Protein AF-A0A7S1EWM4-F1 (afdb_monomer_lite)

Foldseek 3Di:
DDDDDDDDDDDDDDDDDDDDDDDDDDDDDDDDDDDDDPPPPPCPVVVVVVVVVVPPPPPDPPPDPPDDDDPPDDDPPDDPPDDPPCPVVVVVVVVVVVVVVVVVVVVVVVVVVVVVVVVVVVVVVVVVVLVVVLVVLVVVLVVLVVVLVVLVVVLVVLVVVLVVLVVVLVVLVVVLVVLVVVLVCCVVPPHDPPVNVVSVVVSVVSVVVNVVSVVVNVVSVVVSVVSVVVSVVSVVVSVVSVVVSVVSVVVVVVVVVD

Structure (mmCIF, N/CA/C/O backbone):
data_AF-A0A7S1EWM4-F1
#
_entry.id   AF-A0A7S1EWM4-F1
#
loop_
_atom_site.group_PDB
_atom_site.id
_atom_site.type_symbol
_atom_site.label_atom_id
_atom_site.label_alt_id
_atom_site.label_comp_id
_atom_site.label_asym_id
_atom_site.label_entity_id
_atom_site.label_seq_id
_atom_site.pdbx_PDB_ins_code
_atom_site.Cartn_x
_atom_site.Cartn_y
_atom_site.Cartn_z
_atom_site.occupancy
_atom_site.B_iso_or_equiv
_atom_site.auth_seq_id
_atom_site.auth_comp_id
_atom_site.auth_asym_id
_atom_site.auth_atom_id
_atom_site.pdbx_PDB_model_num
ATOM 1 N N . SER A 1 1 ? 35.859 46.557 -9.400 1.00 43.22 1 SER A N 1
ATOM 2 C CA . SER A 1 1 ? 35.719 45.824 -8.132 1.00 43.22 1 SER A CA 1
ATOM 3 C C . SER A 1 1 ? 35.545 44.360 -8.442 1.00 43.22 1 SER A C 1
ATOM 5 O O . SER A 1 1 ? 34.494 43.969 -8.928 1.00 43.22 1 SER A O 1
ATOM 7 N N . SER A 1 2 ? 36.612 43.596 -8.246 1.00 37.94 2 SER A N 1
ATOM 8 C CA . SER A 1 2 ? 36.701 42.177 -8.575 1.00 37.94 2 SER A CA 1
ATOM 9 C C . SER A 1 2 ? 37.079 41.459 -7.288 1.00 37.94 2 SER A C 1
ATOM 11 O O . SER A 1 2 ? 38.157 41.714 -6.757 1.00 37.94 2 SER A O 1
ATOM 13 N N . CYS A 1 3 ? 36.201 40.602 -6.774 1.00 32.25 3 CYS A N 1
ATOM 14 C CA . CYS A 1 3 ? 36.511 39.729 -5.647 1.00 32.25 3 CYS A CA 1
ATOM 15 C C . CYS A 1 3 ? 36.393 38.278 -6.108 1.00 32.25 3 CYS A C 1
ATOM 17 O O . CYS A 1 3 ? 35.304 37.748 -6.299 1.00 32.25 3 CYS A O 1
ATOM 19 N N . LEU A 1 4 ? 37.569 37.690 -6.319 1.00 37.66 4 LEU A N 1
ATOM 20 C CA . LEU A 1 4 ? 37.842 36.263 -6.402 1.00 37.66 4 LEU A CA 1
ATOM 21 C C . LEU A 1 4 ? 37.663 35.636 -5.014 1.00 37.66 4 LEU A C 1
ATOM 23 O O . LEU A 1 4 ? 38.237 36.149 -4.055 1.00 37.66 4 LEU A O 1
ATOM 27 N N . VAL A 1 5 ? 36.974 34.497 -4.921 1.00 39.00 5 VAL A N 1
ATOM 28 C CA . VAL A 1 5 ? 37.220 33.498 -3.869 1.00 39.00 5 VAL A CA 1
ATOM 29 C C . VAL A 1 5 ? 37.195 32.111 -4.512 1.00 39.00 5 VAL A C 1
ATOM 31 O O . VAL A 1 5 ? 36.259 31.748 -5.219 1.00 39.00 5 VAL A O 1
ATOM 34 N N . ALA A 1 6 ? 38.297 31.397 -4.306 1.00 39.75 6 ALA A N 1
ATOM 35 C CA . ALA A 1 6 ? 38.657 30.099 -4.858 1.00 39.75 6 ALA A CA 1
ATOM 36 C C . ALA A 1 6 ? 38.011 28.919 -4.089 1.00 39.75 6 ALA A C 1
ATOM 38 O O . ALA A 1 6 ? 37.535 29.113 -2.967 1.00 39.75 6 ALA A O 1
ATOM 39 N N . PRO A 1 7 ? 38.021 27.694 -4.658 1.00 42.19 7 PRO A N 1
ATOM 40 C CA . PRO A 1 7 ? 37.472 26.492 -4.038 1.00 42.19 7 PRO A CA 1
ATOM 41 C C . PRO A 1 7 ? 38.466 25.846 -3.060 1.00 42.19 7 PRO A C 1
ATOM 43 O O . PRO A 1 7 ? 39.676 25.839 -3.288 1.00 42.19 7 PRO A O 1
ATOM 46 N N . PHE A 1 8 ? 37.945 25.266 -1.978 1.00 35.88 8 PHE A N 1
ATOM 47 C CA . PHE A 1 8 ? 38.723 24.452 -1.046 1.00 35.88 8 PHE A CA 1
ATOM 48 C C . PHE A 1 8 ? 39.051 23.084 -1.663 1.00 35.88 8 PHE A C 1
ATOM 50 O O . PHE A 1 8 ? 38.165 22.357 -2.104 1.00 35.88 8 PHE A O 1
ATOM 57 N N . PHE A 1 9 ? 40.337 22.742 -1.639 1.00 35.09 9 PHE A N 1
ATOM 58 C CA . PHE A 1 9 ? 40.909 21.433 -1.946 1.00 35.09 9 PHE A CA 1
ATOM 59 C C . PHE A 1 9 ? 41.667 20.914 -0.714 1.00 35.09 9 PHE A C 1
ATOM 61 O O . PHE A 1 9 ? 42.188 21.732 0.047 1.00 35.09 9 PHE A O 1
ATOM 68 N N . LEU A 1 10 ? 41.806 19.576 -0.648 1.00 36.19 10 LEU A N 1
ATOM 69 C CA . LEU A 1 10 ? 42.794 18.719 0.062 1.00 36.19 10 LEU A CA 1
ATOM 70 C C . LEU A 1 10 ? 42.200 17.798 1.157 1.00 36.19 10 LEU A C 1
ATOM 72 O O . LEU A 1 10 ? 41.284 18.219 1.858 1.00 36.19 10 LEU A O 1
ATOM 76 N N . PRO A 1 11 ? 42.815 16.624 1.453 1.00 45.84 11 PRO A N 1
ATOM 77 C CA . PRO A 1 11 ? 43.584 15.714 0.587 1.00 45.84 11 PRO A CA 1
ATOM 78 C C . PRO A 1 11 ? 43.282 14.204 0.804 1.00 45.84 11 PRO A C 1
ATOM 80 O O . PRO A 1 11 ? 42.549 13.792 1.697 1.00 45.84 11 PRO A O 1
ATOM 83 N N . HIS A 1 12 ? 43.924 13.390 -0.042 1.00 31.03 12 HIS A N 1
ATOM 84 C CA . HIS A 1 12 ? 44.079 11.931 -0.018 1.00 31.03 12 HIS A CA 1
ATOM 85 C C . HIS A 1 12 ? 44.188 11.242 1.356 1.00 31.03 12 HIS A C 1
ATOM 87 O O . HIS A 1 12 ? 44.994 11.630 2.198 1.00 31.03 12 HIS A O 1
ATOM 93 N N . ALA A 1 13 ? 43.574 10.057 1.443 1.00 31.41 13 ALA A N 1
ATOM 94 C CA . ALA A 1 13 ? 44.164 8.903 2.114 1.00 31.41 13 ALA A CA 1
ATOM 95 C C . ALA A 1 13 ? 44.011 7.666 1.214 1.00 31.41 13 ALA A C 1
ATOM 97 O O . ALA A 1 13 ? 42.913 7.174 0.968 1.00 31.41 13 ALA A O 1
ATOM 98 N N . VAL A 1 14 ? 45.143 7.203 0.689 1.00 38.47 14 VAL A N 1
ATOM 99 C CA . VAL A 1 14 ? 45.306 5.905 0.033 1.00 38.47 14 VAL A CA 1
ATOM 100 C C . VAL A 1 14 ? 45.661 4.907 1.132 1.00 38.47 14 VAL A C 1
ATOM 102 O O . VAL A 1 14 ? 46.532 5.176 1.957 1.00 38.47 14 VAL A O 1
ATOM 105 N N . SER A 1 15 ? 45.025 3.743 1.147 1.00 30.56 15 SER A N 1
ATOM 106 C CA . SER A 1 15 ? 45.550 2.568 1.844 1.00 30.56 15 SER A CA 1
ATOM 107 C C . SER A 1 15 ? 45.359 1.359 0.943 1.00 30.56 15 SER A C 1
ATOM 109 O O . SER A 1 15 ? 44.250 0.894 0.699 1.00 30.56 15 SER A O 1
ATOM 111 N N . SER A 1 16 ? 46.491 0.937 0.389 1.00 35.53 16 SER A N 1
ATOM 112 C CA . SER A 1 16 ? 46.718 -0.305 -0.337 1.00 35.53 16 SER A CA 1
ATOM 113 C C . SER A 1 16 ? 47.282 -1.351 0.633 1.00 35.53 16 SER A C 1
ATOM 115 O O . SER A 1 16 ? 47.911 -0.980 1.623 1.00 35.53 16 SER A O 1
ATOM 117 N N . LEU A 1 17 ? 47.119 -2.622 0.247 1.00 36.78 17 LEU A N 1
ATOM 118 C CA . LEU A 1 17 ? 47.687 -3.878 0.764 1.00 36.78 17 LEU A CA 1
ATOM 119 C C . LEU A 1 17 ? 46.828 -4.691 1.737 1.00 36.78 17 LEU A C 1
ATOM 121 O O . LEU A 1 17 ? 46.645 -4.350 2.899 1.00 36.78 17 LEU A O 1
ATOM 125 N N . GLY A 1 18 ? 46.426 -5.869 1.252 1.00 28.23 18 GLY A N 1
ATOM 126 C CA . GLY A 1 18 ? 45.960 -6.964 2.094 1.00 28.23 18 GLY A CA 1
ATOM 127 C C . GLY A 1 18 ? 45.210 -8.044 1.330 1.00 28.23 18 GLY A C 1
ATOM 128 O O . GLY A 1 18 ? 44.020 -8.234 1.546 1.00 28.23 18 GLY A O 1
ATOM 129 N N . SER A 1 19 ? 45.896 -8.748 0.430 1.00 37.72 19 SER A N 1
ATOM 130 C CA . SER A 1 19 ? 45.415 -9.977 -0.198 1.00 37.72 19 SER A CA 1
ATOM 131 C C . SER A 1 19 ? 44.853 -10.951 0.843 1.00 37.72 19 SER A C 1
ATOM 133 O O . SER A 1 19 ? 45.562 -11.367 1.758 1.00 37.72 19 SER A O 1
ATOM 135 N N . SER A 1 20 ? 43.606 -11.380 0.674 1.00 31.59 20 SER A N 1
ATOM 136 C CA . SER A 1 20 ? 43.127 -12.657 1.204 1.00 31.59 20 SER A CA 1
ATOM 137 C C . SER A 1 20 ? 42.047 -13.203 0.285 1.00 31.59 20 SER A C 1
ATOM 139 O O . SER A 1 20 ? 40.890 -12.798 0.293 1.00 31.59 20 SER A O 1
ATOM 141 N N . GLN A 1 21 ? 42.503 -14.128 -0.549 1.00 36.53 21 GLN A N 1
ATOM 142 C CA . GLN A 1 21 ? 41.714 -15.103 -1.274 1.00 36.53 21 GLN A CA 1
ATOM 143 C C . GLN A 1 21 ? 40.825 -15.851 -0.267 1.00 36.53 21 GLN A C 1
ATOM 145 O O . GLN A 1 21 ? 41.326 -16.645 0.527 1.00 36.53 21 GLN A O 1
ATOM 150 N N . VAL A 1 22 ? 39.514 -15.602 -0.286 1.00 30.77 22 VAL A N 1
ATOM 151 C CA . VAL A 1 22 ? 38.541 -16.429 0.437 1.00 30.77 22 VAL A CA 1
ATOM 152 C C . VAL A 1 22 ? 37.677 -17.136 -0.591 1.00 30.77 22 VAL A C 1
ATOM 154 O O . VAL A 1 22 ? 37.041 -16.526 -1.447 1.00 30.77 22 VAL A O 1
ATOM 157 N N . ARG A 1 23 ? 37.762 -18.462 -0.522 1.00 30.80 23 ARG A N 1
ATOM 158 C CA . ARG A 1 23 ? 37.043 -19.432 -1.336 1.00 30.80 23 ARG A CA 1
ATOM 159 C C . ARG A 1 23 ? 35.538 -19.196 -1.256 1.00 30.80 23 ARG A C 1
ATOM 161 O O . ARG A 1 23 ? 34.997 -18.956 -0.181 1.00 30.80 23 ARG A O 1
ATOM 168 N N . VAL A 1 24 ? 34.891 -19.350 -2.405 1.00 42.12 24 VAL A N 1
ATOM 169 C CA . VAL A 1 24 ? 33.453 -19.573 -2.524 1.00 42.12 24 VAL A CA 1
ATOM 170 C C . VAL A 1 24 ? 33.113 -20.844 -1.745 1.00 42.12 24 VAL A C 1
ATOM 172 O O . VAL A 1 24 ? 33.592 -21.924 -2.088 1.00 42.12 24 VAL A O 1
ATOM 175 N N . SER A 1 25 ? 32.312 -20.689 -0.697 1.00 33.47 25 SER A N 1
ATOM 176 C CA . SER A 1 25 ? 31.572 -21.773 -0.062 1.00 33.47 25 SER A CA 1
ATOM 177 C C . SER A 1 25 ? 30.159 -21.270 0.185 1.00 33.47 25 SER A C 1
ATOM 179 O O . SER A 1 25 ? 29.962 -20.289 0.904 1.00 33.47 25 SER A O 1
ATOM 181 N N . ASP A 1 26 ? 29.198 -21.946 -0.436 1.00 45.12 26 ASP A N 1
ATOM 182 C CA . ASP A 1 26 ? 27.770 -21.792 -0.195 1.00 45.12 26 ASP A CA 1
ATOM 183 C C . ASP A 1 26 ? 27.466 -21.879 1.305 1.00 45.12 26 ASP A C 1
ATOM 185 O O . ASP A 1 26 ? 27.843 -22.833 1.988 1.00 45.12 26 ASP A O 1
ATOM 189 N N . GLY A 1 27 ? 26.793 -20.859 1.831 1.00 32.56 27 GLY A N 1
ATOM 190 C CA . GLY A 1 27 ? 26.490 -20.766 3.253 1.00 32.56 27 GLY A CA 1
ATOM 191 C C . GLY A 1 27 ? 25.695 -19.513 3.572 1.00 32.56 27 GLY A C 1
ATOM 192 O O . GLY A 1 27 ? 26.246 -18.485 3.954 1.00 32.56 27 GLY A O 1
ATOM 193 N N . VAL A 1 28 ? 24.380 -19.605 3.400 1.00 35.59 28 VAL A N 1
ATOM 194 C CA . VAL A 1 28 ? 23.397 -18.601 3.813 1.00 35.59 28 VAL A CA 1
ATOM 195 C C . VAL A 1 28 ? 23.567 -18.293 5.307 1.00 35.59 28 VAL A C 1
ATOM 197 O O . VAL A 1 28 ? 23.218 -19.105 6.160 1.00 35.59 28 VAL A O 1
ATOM 200 N N . CYS A 1 29 ? 24.056 -17.095 5.628 1.00 27.62 29 CYS A N 1
ATOM 201 C CA . CYS A 1 29 ? 24.037 -16.537 6.979 1.00 27.62 29 CYS A CA 1
ATOM 202 C C . CYS A 1 29 ? 23.055 -15.360 7.026 1.00 27.62 29 CYS A C 1
ATOM 204 O O . CYS A 1 29 ? 23.430 -14.202 6.856 1.00 27.62 29 CYS A O 1
ATOM 206 N N . VAL A 1 30 ? 21.778 -15.666 7.277 1.00 34.28 30 VAL A N 1
ATOM 207 C CA . VAL A 1 30 ? 20.756 -14.672 7.636 1.00 34.28 30 VAL A CA 1
ATOM 208 C C . VAL A 1 30 ? 21.029 -14.216 9.066 1.00 34.28 30 VAL A C 1
ATOM 210 O O . VAL A 1 30 ? 20.705 -14.902 10.037 1.00 34.28 30 VAL A O 1
ATOM 213 N N . ARG A 1 31 ? 21.649 -13.046 9.207 1.00 29.50 31 ARG A N 1
ATOM 214 C CA . ARG A 1 31 ? 21.831 -12.398 10.504 1.00 29.50 31 ARG A CA 1
ATOM 215 C C . ARG A 1 31 ? 20.498 -11.771 10.917 1.00 29.50 31 ARG A C 1
ATOM 217 O O . ARG A 1 31 ? 20.106 -10.728 10.409 1.00 29.50 31 ARG A O 1
ATOM 224 N N . ARG A 1 32 ? 19.789 -12.435 11.835 1.00 38.91 32 ARG A N 1
ATOM 225 C CA . ARG A 1 32 ? 18.656 -11.858 12.570 1.00 38.91 32 ARG A CA 1
ATOM 226 C C . ARG A 1 32 ? 19.151 -10.666 13.388 1.00 38.91 32 ARG A C 1
ATOM 228 O O . ARG A 1 32 ? 19.906 -10.847 14.337 1.00 38.91 32 ARG A O 1
ATOM 235 N N . THR A 1 33 ? 18.686 -9.474 13.045 1.00 36.69 33 THR A N 1
ATOM 236 C CA . THR A 1 33 ? 18.655 -8.319 13.946 1.00 36.69 33 THR A CA 1
ATOM 237 C C . THR A 1 33 ? 17.194 -7.938 14.132 1.00 36.69 33 THR A C 1
ATOM 239 O O . THR A 1 33 ? 16.651 -7.113 13.403 1.00 36.69 33 THR A O 1
ATOM 242 N N . TYR A 1 34 ? 16.548 -8.617 15.072 1.00 40.03 34 TYR A N 1
ATOM 243 C CA . TYR A 1 34 ? 15.307 -8.177 15.695 1.00 40.03 34 TYR A CA 1
ATOM 244 C C . TYR A 1 34 ? 15.582 -8.040 17.190 1.00 40.03 34 TYR A C 1
ATOM 246 O O . TYR A 1 34 ? 16.384 -8.797 17.730 1.00 40.03 34 TYR A O 1
ATOM 254 N N . ASP A 1 35 ? 14.873 -7.089 17.790 1.00 42.31 35 ASP A N 1
ATOM 255 C CA . ASP A 1 35 ? 14.819 -6.740 19.210 1.00 4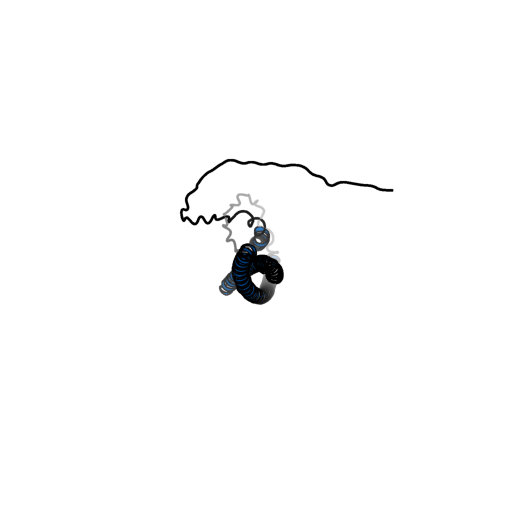2.31 35 ASP A CA 1
ATOM 256 C C . ASP A 1 35 ? 15.891 -5.759 19.693 1.00 42.31 35 ASP A C 1
ATOM 258 O O . ASP A 1 35 ? 16.979 -6.161 20.074 1.00 42.31 35 ASP A O 1
ATOM 262 N N . GLU A 1 36 ? 15.534 -4.462 19.712 1.00 40.75 36 GLU A N 1
ATOM 263 C CA . GLU A 1 36 ? 15.706 -3.630 20.926 1.00 40.75 36 GLU A CA 1
ATOM 264 C C . GLU A 1 36 ? 15.130 -2.197 20.873 1.00 40.75 36 GLU A C 1
ATOM 266 O O . GLU A 1 36 ? 15.278 -1.461 21.843 1.00 40.75 36 GLU A O 1
ATOM 271 N N . GLN A 1 37 ? 14.409 -1.766 19.826 1.00 36.72 37 GLN A N 1
ATOM 272 C CA . GLN A 1 37 ? 13.876 -0.382 19.792 1.00 36.72 37 GLN A CA 1
ATOM 273 C C . GLN A 1 37 ? 12.347 -0.227 19.805 1.00 36.72 37 GLN A C 1
ATOM 275 O O . GLN A 1 37 ? 11.847 0.882 19.977 1.00 36.72 37 GLN A O 1
ATOM 280 N N . THR A 1 38 ? 11.566 -1.308 19.739 1.00 43.00 38 THR A N 1
ATOM 281 C CA . THR A 1 38 ? 10.091 -1.218 19.807 1.00 43.00 38 THR A CA 1
ATOM 282 C C . THR A 1 38 ? 9.507 -1.309 21.221 1.00 43.00 38 THR A C 1
ATOM 284 O O . THR A 1 38 ? 8.302 -1.127 21.393 1.00 43.00 38 THR A O 1
ATOM 287 N N . SER A 1 39 ? 10.329 -1.516 22.255 1.00 38.59 39 SER A N 1
ATOM 288 C CA . SER A 1 39 ? 9.858 -1.645 23.647 1.00 38.59 39 SER A CA 1
ATOM 289 C C . SER A 1 39 ? 9.484 -0.313 24.320 1.00 38.59 39 SER A C 1
ATOM 291 O O . SER A 1 39 ? 8.839 -0.320 25.369 1.00 38.59 39 SER A O 1
ATOM 293 N N . ALA A 1 40 ? 9.832 0.836 23.725 1.00 39.56 40 ALA A N 1
ATOM 294 C CA . ALA A 1 40 ? 9.607 2.146 24.345 1.00 39.56 40 ALA A CA 1
ATOM 295 C C . ALA A 1 40 ? 8.310 2.856 23.905 1.00 39.56 40 ALA A C 1
ATOM 297 O O . ALA A 1 40 ? 7.772 3.649 24.672 1.00 39.56 40 ALA A O 1
ATOM 298 N N . LEU A 1 41 ? 7.761 2.562 22.717 1.00 40.44 41 LEU A N 1
ATOM 299 C CA . LEU A 1 41 ? 6.598 3.297 22.177 1.00 40.44 41 LEU A CA 1
ATOM 300 C C . LEU A 1 41 ? 5.271 2.520 22.232 1.00 40.44 41 LEU A C 1
ATOM 302 O O . LEU A 1 41 ? 4.206 3.124 22.142 1.00 40.44 41 LEU A O 1
ATOM 306 N N . GLY A 1 42 ? 5.306 1.202 22.458 1.00 41.53 42 GLY A N 1
ATOM 307 C CA . GLY A 1 42 ? 4.100 0.376 22.634 1.00 41.53 42 GLY A CA 1
ATOM 308 C C . GLY A 1 42 ? 3.592 0.273 24.079 1.00 41.53 42 GLY A C 1
ATOM 309 O O . GLY A 1 42 ? 2.464 -0.160 24.313 1.00 41.53 42 GLY A O 1
ATOM 310 N N . SER A 1 43 ? 4.405 0.679 25.057 1.00 44.16 43 SER A N 1
ATOM 311 C CA . SER A 1 43 ? 4.151 0.410 26.480 1.00 44.16 43 SER A CA 1
ATOM 312 C C . SER A 1 43 ? 3.225 1.429 27.153 1.00 44.16 43 SER A C 1
ATOM 314 O O . SER A 1 43 ? 2.664 1.131 28.198 1.00 44.16 43 SER A O 1
ATOM 316 N N . SER A 1 44 ? 3.002 2.606 26.562 1.00 47.41 44 SER A N 1
ATOM 317 C CA . SER A 1 44 ? 2.196 3.673 27.185 1.00 47.41 44 SER A CA 1
ATOM 318 C C . SER A 1 44 ? 0.682 3.482 26.982 1.00 47.41 44 SER A C 1
ATOM 320 O O . SER A 1 44 ? -0.091 3.532 27.941 1.00 47.41 44 SER A O 1
ATOM 322 N N . ALA A 1 45 ? 0.239 3.153 25.762 1.00 49.66 45 ALA A N 1
ATOM 323 C CA . ALA A 1 45 ? -1.189 2.991 25.464 1.00 49.66 45 ALA A CA 1
ATOM 324 C C . ALA A 1 45 ? -1.778 1.686 26.042 1.00 49.66 45 ALA A C 1
ATOM 326 O O . ALA A 1 45 ? -2.905 1.674 26.540 1.00 49.66 45 ALA A O 1
ATOM 327 N N . ALA A 1 46 ? -0.999 0.597 26.046 1.00 49.00 46 ALA A N 1
ATOM 328 C CA . ALA A 1 46 ? -1.404 -0.674 26.650 1.00 49.00 46 ALA A CA 1
ATOM 329 C C . ALA A 1 46 ? -1.353 -0.641 28.192 1.00 49.00 46 ALA A C 1
ATOM 331 O O . ALA A 1 46 ? -2.224 -1.226 28.840 1.00 49.00 46 ALA A O 1
ATOM 332 N N . ALA A 1 47 ? -0.401 0.090 28.794 1.00 51.38 47 ALA A N 1
ATOM 333 C CA . ALA A 1 47 ? -0.377 0.298 30.244 1.00 51.38 47 ALA A CA 1
ATOM 334 C C . ALA A 1 47 ? -1.556 1.160 30.719 1.00 51.38 47 ALA A C 1
ATOM 336 O O . ALA A 1 47 ? -2.161 0.829 31.731 1.00 51.38 47 ALA A O 1
ATOM 337 N N . SER A 1 48 ? -1.959 2.187 29.962 1.00 50.12 48 SER A N 1
ATOM 338 C CA . SER A 1 48 ? -3.098 3.051 30.322 1.00 50.12 48 SER A CA 1
ATOM 339 C C . SER A 1 48 ? -4.455 2.318 30.293 1.00 50.12 48 SER A C 1
ATOM 341 O O . SER A 1 48 ? -5.322 2.553 31.143 1.00 50.12 48 SER A O 1
ATOM 343 N N . LEU A 1 49 ? -4.625 1.348 29.384 1.00 48.50 49 LEU A N 1
ATOM 344 C CA . LEU A 1 49 ? -5.801 0.466 29.363 1.00 48.50 49 LEU A CA 1
ATOM 345 C C . LEU A 1 49 ? -5.796 -0.547 30.520 1.00 48.50 49 LEU A C 1
ATOM 347 O O . LEU A 1 49 ? -6.846 -0.805 31.110 1.00 48.50 49 LEU A O 1
ATOM 351 N N . MET A 1 50 ? -4.632 -1.085 30.895 1.00 53.03 50 MET A N 1
ATOM 352 C CA . MET A 1 50 ? -4.512 -2.012 32.028 1.00 53.03 50 MET A CA 1
ATOM 353 C C . MET A 1 50 ? -4.617 -1.305 33.391 1.00 53.03 50 MET A C 1
ATOM 355 O O . MET A 1 50 ? -5.186 -1.878 34.321 1.00 53.03 50 MET A O 1
ATOM 359 N N . ASP A 1 51 ? -4.183 -0.046 33.506 1.00 43.84 51 ASP A N 1
ATOM 360 C CA . ASP A 1 51 ? -4.377 0.773 34.714 1.00 43.84 51 ASP A CA 1
ATOM 361 C C . ASP A 1 51 ? -5.843 1.189 34.906 1.00 43.84 51 ASP A C 1
ATOM 363 O O . ASP A 1 51 ? -6.346 1.224 36.034 1.00 43.84 51 ASP A O 1
ATOM 367 N N . SER A 1 52 ? -6.581 1.387 33.808 1.00 46.19 52 SER A N 1
ATOM 368 C CA . SER A 1 52 ? -8.034 1.622 33.842 1.00 46.19 52 SER A CA 1
ATOM 369 C C . SER A 1 52 ? -8.833 0.376 34.255 1.00 46.19 52 SER A C 1
ATOM 371 O O . SER A 1 52 ? -9.938 0.482 34.789 1.00 46.19 52 SER A O 1
ATOM 373 N N . LEU A 1 53 ? -8.273 -0.824 34.066 1.00 45.56 53 LEU A N 1
ATOM 374 C CA . LEU A 1 53 ? -8.851 -2.072 34.579 1.00 45.56 53 LEU A CA 1
ATOM 375 C C . LEU A 1 53 ? -8.434 -2.365 36.030 1.00 45.56 53 LEU A C 1
ATOM 377 O O . LEU A 1 53 ? -9.161 -3.068 36.736 1.00 45.56 53 LEU A O 1
ATOM 381 N N . ARG A 1 54 ? -7.316 -1.794 36.501 1.00 47.19 54 ARG A N 1
ATOM 382 C CA . ARG A 1 54 ? -6.821 -1.930 37.882 1.00 47.19 54 ARG A CA 1
ATOM 383 C C . ARG A 1 54 ? -7.488 -0.972 38.873 1.00 47.19 54 ARG A C 1
ATOM 385 O O . ARG A 1 54 ? -7.535 -1.265 40.063 1.00 47.19 54 ARG A O 1
ATOM 392 N N . SER A 1 55 ? -8.071 0.121 38.385 1.00 36.31 55 SER A N 1
ATOM 393 C CA . SER A 1 55 ? -8.811 1.119 39.176 1.00 36.31 55 SER A CA 1
ATOM 394 C C . SER A 1 55 ? -10.324 0.850 39.260 1.00 36.31 55 SER A C 1
ATOM 396 O O . SER A 1 55 ? -11.104 1.673 39.742 1.00 36.31 55 SER A O 1
ATOM 398 N N . ARG A 1 56 ? -10.763 -0.351 38.868 1.00 44.12 56 ARG A N 1
ATOM 399 C CA . ARG A 1 56 ? -12.133 -0.820 39.089 1.00 44.12 56 ARG A CA 1
ATOM 400 C C . ARG A 1 56 ? -12.305 -1.166 40.580 1.00 44.12 56 ARG A C 1
ATOM 402 O O . ARG A 1 56 ? -11.592 -2.047 41.062 1.00 44.12 56 ARG A O 1
ATOM 409 N N . PRO A 1 57 ? -13.250 -0.565 41.330 1.00 39.44 57 PRO A N 1
ATOM 410 C CA . PRO A 1 57 ? -13.554 -1.033 42.675 1.00 39.44 57 PRO A CA 1
ATOM 411 C C . PRO A 1 57 ? -14.141 -2.444 42.570 1.00 39.44 57 PRO A C 1
ATOM 413 O O . PRO A 1 57 ? -15.291 -2.648 42.169 1.00 39.44 57 PRO A O 1
ATOM 416 N N . SER A 1 58 ? -13.303 -3.429 42.888 1.00 38.59 58 SER A N 1
ATOM 417 C CA . SER A 1 58 ? -13.681 -4.815 43.130 1.00 38.59 58 SER A CA 1
ATOM 418 C C . SER A 1 58 ? -14.696 -4.844 44.269 1.00 38.59 58 SER A C 1
ATOM 420 O O . SER A 1 58 ? -14.342 -4.876 45.443 1.00 38.59 58 SER A O 1
ATOM 422 N N . SER A 1 59 ? -15.978 -4.833 43.919 1.00 41.38 59 SER A N 1
ATOM 423 C CA . SER A 1 59 ? -17.080 -5.160 44.823 1.00 41.38 59 SER A CA 1
ATOM 424 C C . SER A 1 59 ? -17.253 -6.677 44.855 1.00 41.38 59 SER A C 1
ATOM 426 O O . SER A 1 59 ? -18.263 -7.234 44.437 1.00 41.38 59 SER A O 1
ATOM 428 N N . THR A 1 60 ? -16.225 -7.361 45.347 1.00 42.03 60 THR A N 1
ATOM 429 C CA . THR A 1 60 ? -16.394 -8.682 45.942 1.00 42.03 60 THR A CA 1
ATOM 430 C C . THR A 1 60 ? -17.011 -8.473 47.329 1.00 42.03 60 THR A C 1
ATOM 432 O O . THR A 1 60 ? -16.530 -7.625 48.086 1.00 42.03 60 THR A O 1
ATOM 435 N N . PRO A 1 61 ? -18.080 -9.192 47.716 1.00 40.38 61 PRO A N 1
ATOM 436 C CA . PRO A 1 61 ? -18.489 -9.211 49.108 1.00 40.38 61 PRO A CA 1
ATOM 437 C C . PRO A 1 61 ? -17.418 -9.995 49.870 1.00 40.38 61 PRO A C 1
ATOM 439 O O . PRO A 1 61 ? -17.436 -11.223 49.920 1.00 40.38 61 PRO A O 1
ATOM 442 N N . MET A 1 62 ? -16.441 -9.282 50.428 1.00 34.25 62 MET A N 1
ATOM 443 C CA . MET A 1 62 ? -15.537 -9.825 51.434 1.00 34.25 62 MET A CA 1
ATOM 444 C C . MET A 1 62 ? -16.393 -10.305 52.609 1.00 34.25 62 MET A C 1
ATOM 446 O O . MET A 1 62 ? -16.879 -9.509 53.415 1.00 34.25 62 MET A O 1
ATOM 450 N N . ARG A 1 63 ? -16.585 -11.626 52.700 1.00 46.12 63 ARG A N 1
ATOM 451 C CA . ARG A 1 63 ? -16.888 -12.299 53.963 1.00 46.12 63 ARG A CA 1
ATOM 452 C C . ARG A 1 63 ? -15.785 -11.898 54.941 1.00 46.12 63 ARG A C 1
ATOM 454 O O . ARG A 1 63 ? -14.667 -12.397 54.850 1.00 46.12 63 ARG A O 1
ATOM 461 N N . ARG A 1 64 ? -16.090 -10.971 55.848 1.00 40.34 64 ARG A N 1
ATOM 462 C CA . ARG A 1 64 ? -15.238 -10.688 57.005 1.00 40.34 64 ARG A CA 1
ATOM 463 C C . ARG A 1 64 ? -15.074 -11.984 57.809 1.00 40.34 64 ARG A C 1
ATOM 465 O O . ARG A 1 64 ? -16.090 -12.580 58.169 1.00 40.34 64 ARG A O 1
ATOM 472 N N . PRO A 1 65 ? -13.848 -12.405 58.148 1.00 43.03 65 PRO A N 1
ATOM 473 C CA . PRO A 1 65 ? -13.637 -13.246 59.310 1.00 43.03 65 PRO A CA 1
ATOM 474 C C . PRO A 1 65 ? -13.919 -12.363 60.527 1.00 43.03 65 PRO A C 1
ATOM 476 O O . PRO A 1 65 ? -13.153 -11.456 60.844 1.00 43.03 65 PRO A O 1
ATOM 479 N N . CYS A 1 66 ? -15.064 -12.565 61.169 1.00 35.25 66 CYS A N 1
ATOM 480 C CA . CYS A 1 66 ? -15.326 -11.978 62.473 1.00 35.25 66 CYS A CA 1
ATOM 481 C C . CYS A 1 66 ? -14.447 -12.724 63.484 1.00 35.25 66 CYS A C 1
ATOM 483 O O . CYS A 1 66 ? -14.777 -13.836 63.889 1.00 35.25 66 CYS A O 1
ATOM 485 N N . THR A 1 67 ? -13.307 -12.151 63.859 1.00 42.88 67 THR A N 1
ATOM 486 C CA . THR A 1 67 ? -12.595 -12.558 65.071 1.00 42.88 67 THR A CA 1
ATOM 487 C C . THR A 1 67 ? -13.414 -12.121 66.292 1.00 42.88 67 THR A C 1
ATOM 489 O O . THR A 1 67 ? -13.906 -10.989 66.320 1.00 42.88 67 THR A O 1
ATOM 492 N N . PRO A 1 68 ? -13.599 -12.985 67.306 1.00 41.38 68 PRO A N 1
ATOM 493 C CA . PRO A 1 68 ? -14.296 -12.612 68.524 1.00 41.38 68 PRO A CA 1
ATOM 494 C C . PRO A 1 68 ? -13.325 -11.829 69.410 1.00 41.38 68 PRO A C 1
ATOM 496 O O . PRO A 1 68 ? -12.524 -12.407 70.140 1.00 41.38 68 PRO A O 1
ATOM 499 N N . THR A 1 69 ? -13.366 -10.501 69.341 1.00 41.75 69 THR A N 1
ATOM 500 C CA . THR A 1 69 ? -12.707 -9.670 70.351 1.00 41.75 69 THR A CA 1
ATOM 501 C C . THR A 1 69 ? -13.635 -9.583 71.558 1.00 41.75 69 THR A C 1
ATOM 503 O O . THR A 1 69 ? -14.643 -8.879 71.533 1.00 41.75 69 THR A O 1
ATOM 506 N N . SER A 1 70 ? -13.312 -10.341 72.604 1.00 45.88 70 SER A N 1
ATOM 507 C CA . SER A 1 70 ? -13.925 -10.242 73.928 1.00 45.88 70 SER A CA 1
ATOM 508 C C . SER A 1 70 ? -13.945 -8.790 74.424 1.00 45.88 70 SER A C 1
ATOM 510 O O . SER A 1 70 ? -12.882 -8.164 74.465 1.00 45.88 70 SER A O 1
ATOM 512 N N . PRO A 1 71 ? -15.081 -8.248 74.898 1.00 43.41 71 PRO A N 1
ATOM 513 C CA . PRO A 1 71 ? -15.056 -7.052 75.718 1.00 43.41 71 PRO A CA 1
ATOM 514 C C . PRO A 1 71 ? -14.739 -7.470 77.160 1.00 43.41 71 PRO A C 1
ATOM 516 O O . PRO A 1 71 ? -15.627 -7.761 77.957 1.00 43.41 71 PRO A O 1
ATOM 519 N N . SER A 1 72 ? -13.452 -7.510 77.508 1.00 46.38 72 SER A N 1
ATOM 520 C CA . SER A 1 72 ? -13.045 -7.360 78.907 1.00 46.38 72 SER A CA 1
ATOM 521 C C . SER A 1 72 ? -12.987 -5.864 79.192 1.00 46.38 72 SER A C 1
ATOM 523 O O . SER A 1 72 ? -12.054 -5.179 78.781 1.00 46.38 72 SER A O 1
ATOM 525 N N . GLY A 1 73 ? -14.048 -5.335 79.800 1.00 38.50 73 GLY A N 1
ATOM 526 C CA . GLY A 1 73 ? -14.187 -3.896 80.003 1.00 38.50 73 GLY A CA 1
ATOM 527 C C . GLY A 1 73 ? -15.464 -3.499 80.729 1.00 38.50 73 GLY A C 1
ATOM 528 O O . GLY A 1 73 ? -16.293 -2.798 80.172 1.00 38.50 73 GLY A O 1
ATOM 529 N N . ARG A 1 74 ? -15.612 -3.976 81.970 1.00 44.72 74 ARG A N 1
ATOM 530 C CA . ARG A 1 74 ? -16.255 -3.272 83.096 1.00 44.72 74 ARG A CA 1
ATOM 531 C C . ARG A 1 74 ? -17.511 -2.445 82.745 1.00 44.72 74 ARG A C 1
ATOM 533 O O . ARG A 1 74 ? -17.478 -1.218 82.716 1.00 44.72 74 ARG A O 1
ATOM 540 N N . ALA A 1 75 ? -18.650 -3.119 82.589 1.00 40.12 75 ALA A N 1
ATOM 541 C CA . ALA A 1 75 ? -19.940 -2.469 82.788 1.00 40.12 75 ALA A CA 1
ATOM 542 C C . ALA A 1 75 ? -20.113 -2.195 84.289 1.00 40.12 75 ALA A C 1
ATOM 544 O O . ALA A 1 75 ? -20.209 -3.110 85.108 1.00 40.12 75 ALA A O 1
ATOM 545 N N . SER A 1 76 ? -20.077 -0.911 84.630 1.00 39.69 76 SER A N 1
ATOM 546 C CA . SER A 1 76 ? -20.536 -0.367 85.901 1.00 39.69 76 SER A CA 1
ATOM 547 C C . SER A 1 76 ? -21.924 -0.924 86.229 1.00 39.69 76 SER A C 1
ATOM 549 O O . SER A 1 76 ? -22.836 -0.847 85.405 1.00 39.69 76 SER A O 1
ATOM 551 N N . GLN A 1 77 ? -22.085 -1.481 87.430 1.00 48.19 77 GLN A N 1
ATOM 552 C CA . GLN A 1 77 ? -23.393 -1.706 88.034 1.00 48.19 77 GLN A CA 1
ATOM 553 C C . GLN A 1 77 ? -24.029 -0.333 88.291 1.00 48.19 77 GLN A C 1
ATOM 555 O O . GLN A 1 77 ? -23.827 0.278 89.335 1.00 48.19 77 GLN A O 1
ATOM 560 N N . GLY A 1 78 ? -24.759 0.171 87.300 1.00 39.81 78 GLY A N 1
ATOM 561 C CA . GLY A 1 78 ? -25.628 1.334 87.413 1.00 39.81 78 GLY A CA 1
ATOM 562 C C . GLY A 1 78 ? -27.073 0.895 87.220 1.00 39.81 78 GLY A C 1
ATOM 563 O O . GLY A 1 78 ? -27.507 0.705 86.093 1.00 39.81 78 GLY A O 1
ATOM 564 N N . SER A 1 79 ? -27.772 0.686 88.335 1.00 39.97 79 SER A N 1
ATOM 565 C CA . SER A 1 79 ? -29.231 0.702 88.509 1.00 39.97 79 SER A CA 1
ATOM 566 C C . SER A 1 79 ? -30.105 0.413 87.279 1.00 39.97 79 SER A C 1
ATOM 568 O O . SER A 1 79 ? -30.575 1.319 86.594 1.00 39.97 79 SER A O 1
ATOM 570 N N . ALA A 1 80 ? -30.464 -0.859 87.102 1.00 47.00 80 ALA A N 1
ATOM 571 C CA . ALA A 1 80 ? -31.614 -1.284 86.309 1.00 47.00 80 ALA A CA 1
ATOM 572 C C . ALA A 1 80 ? -32.929 -1.058 87.084 1.00 47.00 80 ALA A C 1
ATOM 574 O O . ALA A 1 80 ? -33.623 -2.002 87.437 1.00 47.00 80 ALA A O 1
ATOM 575 N N . LEU A 1 81 ? -33.255 0.202 87.375 1.00 50.59 81 LEU A N 1
ATOM 576 C CA . LEU A 1 81 ? -34.595 0.651 87.774 1.00 50.59 81 LEU A CA 1
ATOM 577 C C . LEU A 1 81 ? -34.813 2.054 87.189 1.00 50.59 81 LEU A C 1
ATOM 579 O O . LEU A 1 81 ? -34.908 3.050 87.899 1.00 50.59 81 LEU A O 1
ATOM 583 N N . GLY A 1 82 ? -34.831 2.125 85.859 1.00 44.53 82 GLY A N 1
ATOM 584 C CA . GLY A 1 82 ? -35.102 3.338 85.099 1.00 44.53 82 GLY A CA 1
ATOM 585 C C . GLY A 1 82 ? -36.115 3.058 83.996 1.00 44.53 82 GLY A C 1
ATOM 586 O O . GLY A 1 82 ? -35.764 2.528 82.954 1.00 44.53 82 GLY A O 1
ATOM 587 N N . SER A 1 83 ? -37.364 3.447 84.252 1.00 46.03 83 SER A N 1
ATOM 588 C CA . SER A 1 83 ? -38.380 3.790 83.250 1.00 46.03 83 SER A CA 1
ATOM 589 C C . SER A 1 83 ? -38.896 2.679 82.314 1.00 46.03 83 SER A C 1
ATOM 591 O O . SER A 1 83 ? -38.621 2.645 81.121 1.00 46.03 83 SER A O 1
ATOM 593 N N . ALA A 1 84 ? -39.855 1.886 82.803 1.00 50.25 84 ALA A N 1
ATOM 594 C CA . ALA A 1 84 ? -40.846 1.222 81.941 1.00 50.25 84 ALA A CA 1
ATOM 595 C C . ALA A 1 84 ? -41.787 2.222 81.209 1.00 50.25 84 ALA A C 1
ATOM 597 O O . ALA A 1 84 ? -42.726 1.803 80.536 1.00 50.25 84 ALA A O 1
ATOM 598 N N . ARG A 1 85 ? -41.566 3.543 81.346 1.00 53.75 85 ARG A N 1
ATOM 599 C CA . ARG A 1 85 ? -42.352 4.599 80.687 1.00 53.75 85 ARG A CA 1
ATOM 600 C C . ARG A 1 85 ? -41.890 4.902 79.254 1.00 53.75 85 ARG A C 1
ATOM 602 O O . ARG A 1 85 ? -42.690 5.451 78.506 1.00 53.75 85 ARG A O 1
ATOM 609 N N . ASP A 1 86 ? -40.686 4.484 78.853 1.00 54.91 86 ASP A N 1
ATOM 610 C CA . ASP A 1 86 ? -40.104 4.777 77.525 1.00 54.91 86 ASP A CA 1
ATOM 611 C C . ASP A 1 86 ? -40.120 3.580 76.547 1.00 54.91 86 ASP A C 1
ATOM 613 O O . ASP A 1 86 ? -39.682 3.674 75.404 1.00 54.91 86 ASP A O 1
ATOM 617 N N . ALA A 1 87 ? -40.678 2.432 76.942 1.00 62.22 87 ALA A N 1
ATOM 618 C CA . ALA A 1 87 ? -40.872 1.303 76.023 1.00 62.22 87 ALA A CA 1
ATOM 619 C C . ALA A 1 87 ? -41.712 1.652 74.764 1.00 62.22 87 ALA A C 1
ATOM 621 O O . ALA A 1 87 ? -41.370 1.176 73.678 1.00 62.22 87 ALA A O 1
ATOM 622 N N . PRO A 1 88 ? -42.765 2.497 74.845 1.00 67.31 88 PRO A N 1
ATOM 623 C CA . PRO A 1 88 ? -43.536 2.898 73.667 1.00 67.31 88 PRO A CA 1
ATOM 624 C C . PRO A 1 88 ? -42.758 3.804 72.699 1.00 67.31 88 PRO A C 1
ATOM 626 O O . PRO A 1 88 ? -42.997 3.745 71.495 1.00 67.31 88 PRO A O 1
ATOM 629 N N . SER A 1 89 ? -41.838 4.641 73.198 1.00 73.88 89 SER A N 1
ATOM 630 C CA . SER A 1 89 ? -41.025 5.530 72.355 1.00 73.88 89 SER A CA 1
ATOM 631 C C . SER A 1 89 ? -39.921 4.763 71.628 1.00 73.88 89 SER A C 1
ATOM 633 O O . SER A 1 89 ? -39.717 4.996 70.440 1.00 73.88 89 SER A O 1
ATOM 635 N N . LEU A 1 90 ? -39.300 3.776 72.283 1.00 76.62 90 LEU A N 1
ATOM 636 C CA . LEU A 1 90 ? -38.314 2.885 71.657 1.00 76.62 90 LEU A CA 1
ATOM 637 C C . LEU A 1 90 ? -38.920 1.997 70.560 1.00 76.62 90 LEU A C 1
ATOM 639 O O . LEU A 1 90 ? -38.296 1.785 69.522 1.00 76.62 90 LEU A O 1
ATOM 643 N N . LEU A 1 91 ? -40.144 1.490 70.758 1.00 82.19 91 LEU A N 1
ATOM 644 C CA . LEU A 1 91 ? -40.853 0.727 69.721 1.00 82.19 91 LEU A CA 1
ATOM 645 C C . LEU A 1 91 ? -41.137 1.585 68.487 1.00 82.19 91 LEU A C 1
ATOM 647 O O . LEU A 1 91 ? -40.922 1.140 67.363 1.00 82.19 91 LEU A O 1
ATOM 651 N N . ARG A 1 92 ? -41.553 2.835 68.697 1.00 84.56 92 ARG A N 1
ATOM 652 C CA . ARG A 1 92 ? -41.812 3.783 67.613 1.00 84.56 92 ARG A CA 1
ATOM 653 C C . ARG A 1 92 ? -40.540 4.166 66.857 1.00 84.56 92 ARG A C 1
ATOM 655 O O . ARG A 1 92 ? -40.548 4.203 65.633 1.00 84.56 92 ARG A O 1
ATOM 662 N N . GLU A 1 93 ? -39.435 4.367 67.566 1.00 85.69 93 GLU A N 1
ATOM 663 C CA . GLU A 1 93 ? -38.128 4.626 66.956 1.00 85.69 93 GLU A CA 1
ATOM 664 C C . GLU A 1 93 ? -37.622 3.415 66.146 1.00 85.69 93 GLU A C 1
ATOM 666 O O . GLU A 1 93 ? -37.075 3.575 65.053 1.00 85.69 93 GLU A O 1
ATOM 671 N N . ALA A 1 94 ? -37.877 2.190 66.622 1.00 87.62 94 ALA A N 1
ATOM 672 C CA . ALA A 1 94 ? -37.582 0.966 65.879 1.00 87.62 94 ALA A CA 1
ATOM 673 C C . ALA A 1 94 ? -38.449 0.824 64.612 1.00 87.62 94 ALA A C 1
ATOM 675 O O . ALA A 1 94 ? -37.936 0.448 63.555 1.00 87.62 94 ALA A O 1
ATOM 676 N N . GLU A 1 95 ? -39.740 1.153 64.683 1.00 91.12 95 GLU A N 1
ATOM 677 C CA . GLU A 1 95 ? -40.636 1.186 63.519 1.00 91.12 95 GLU A CA 1
ATOM 678 C C . GLU A 1 95 ? -40.180 2.228 62.487 1.00 91.12 95 GLU A C 1
ATOM 680 O O . GLU A 1 95 ? -40.072 1.917 61.295 1.00 91.12 95 GLU A O 1
ATOM 685 N N . ASP A 1 96 ? -39.821 3.433 62.933 1.00 92.62 96 ASP A N 1
ATOM 686 C CA . ASP A 1 96 ? -39.287 4.498 62.081 1.00 92.62 96 ASP A CA 1
ATOM 687 C C . ASP A 1 96 ? -37.961 4.092 61.422 1.00 92.62 96 ASP A C 1
ATOM 689 O O . ASP A 1 96 ? -37.757 4.337 60.225 1.00 92.62 96 ASP A O 1
ATOM 693 N N . ALA A 1 97 ? -37.084 3.401 62.156 1.00 91.38 97 ALA A N 1
ATOM 694 C CA . ALA A 1 97 ? -35.844 2.847 61.622 1.00 91.38 97 ALA A CA 1
ATOM 695 C C . ALA A 1 97 ? -36.109 1.772 60.555 1.00 91.38 97 ALA A C 1
ATOM 697 O O . ALA A 1 97 ? -35.464 1.775 59.504 1.00 91.38 97 ALA A O 1
ATOM 698 N N . VAL A 1 98 ? -37.097 0.894 60.760 1.00 93.94 98 VAL A N 1
ATOM 699 C CA . VAL A 1 98 ? -37.511 -0.105 59.759 1.00 93.94 98 VAL A CA 1
ATOM 700 C C . VAL A 1 98 ? -38.093 0.570 58.516 1.00 93.94 98 VAL A C 1
ATOM 702 O O . VAL A 1 98 ? -37.781 0.173 57.389 1.00 93.94 98 VAL A O 1
ATOM 705 N N . HIS A 1 99 ? -38.912 1.610 58.677 1.00 94.81 99 HIS A N 1
ATOM 706 C CA . HIS A 1 99 ? -39.427 2.384 57.549 1.00 94.81 99 HIS A CA 1
ATOM 707 C C . HIS A 1 99 ? -38.311 3.124 56.800 1.00 94.81 99 HIS A C 1
ATOM 709 O O . HIS A 1 99 ? -38.309 3.146 55.567 1.00 94.81 99 HIS A O 1
ATOM 715 N N . ALA A 1 100 ? -37.329 3.683 57.510 1.00 92.81 100 ALA A N 1
ATOM 716 C CA . ALA A 1 100 ? -36.150 4.300 56.911 1.00 92.81 100 ALA A CA 1
ATOM 717 C C . ALA A 1 100 ? -35.288 3.282 56.149 1.00 92.81 100 ALA A C 1
ATOM 719 O O . ALA A 1 100 ? -34.891 3.562 55.017 1.00 92.81 100 ALA A O 1
ATOM 720 N N . ALA A 1 101 ? -35.075 2.091 56.713 1.00 92.75 101 ALA A N 1
ATOM 721 C CA . ALA A 1 101 ? -34.362 0.998 56.058 1.00 92.75 101 ALA A CA 1
ATOM 722 C C . ALA A 1 101 ? -35.062 0.566 54.759 1.00 92.75 101 ALA A C 1
ATOM 724 O O . ALA A 1 101 ? -34.428 0.526 53.710 1.00 92.75 101 ALA A O 1
ATOM 725 N N . LYS A 1 102 ? -36.389 0.376 54.779 1.00 95.56 102 LYS A N 1
ATOM 726 C CA . LYS A 1 102 ? -37.168 0.057 53.566 1.00 95.56 102 LYS A CA 1
ATOM 727 C C . LYS A 1 102 ? -37.054 1.143 52.492 1.00 95.56 102 LYS A C 1
ATOM 729 O O . LYS A 1 102 ? -36.950 0.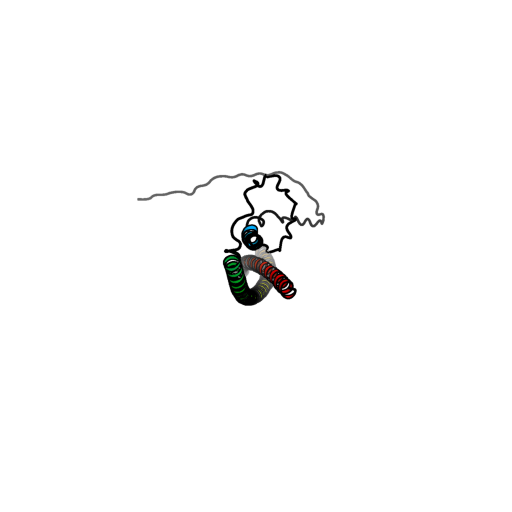830 51.307 1.00 95.56 102 LYS A O 1
ATOM 734 N N . ARG A 1 103 ? -37.061 2.425 52.881 1.00 95.94 103 ARG A N 1
ATOM 735 C CA . ARG A 1 103 ? -36.844 3.540 51.939 1.00 95.94 103 ARG A CA 1
ATOM 736 C C . ARG A 1 103 ? -35.442 3.493 51.329 1.00 95.94 103 ARG A C 1
ATOM 738 O O . ARG A 1 103 ? -35.315 3.689 50.124 1.00 95.94 103 ARG A O 1
ATOM 745 N N . LEU A 1 104 ? -34.416 3.204 52.130 1.00 95.00 104 LEU A N 1
ATOM 746 C CA . LEU A 1 104 ? -33.042 3.034 51.651 1.00 95.00 104 LEU A CA 1
ATOM 747 C C . LEU A 1 104 ? -32.900 1.833 50.708 1.00 95.00 104 LEU A C 1
ATOM 749 O O . LEU A 1 104 ? -32.241 1.941 49.679 1.00 95.00 104 LEU A O 1
ATOM 753 N N . ASP A 1 105 ? -33.559 0.711 50.989 1.00 95.62 105 ASP A N 1
ATOM 754 C CA . ASP A 1 105 ? -33.534 -0.452 50.097 1.00 95.62 105 ASP A CA 1
ATOM 755 C C . ASP A 1 105 ? -34.129 -0.123 48.720 1.00 95.62 105 ASP A C 1
ATOM 757 O O . ASP A 1 105 ? -33.571 -0.506 47.687 1.00 95.62 105 ASP A O 1
ATOM 761 N N . LEU A 1 106 ? -35.221 0.650 48.684 1.00 95.94 106 LEU A N 1
ATOM 762 C CA . LEU A 1 106 ? -35.826 1.119 47.435 1.00 95.94 106 LEU A CA 1
ATOM 763 C C . LEU A 1 106 ? -34.903 2.071 46.662 1.00 95.94 106 LEU A C 1
ATOM 765 O O . LEU A 1 106 ? -34.779 1.937 45.440 1.00 95.94 106 LEU A O 1
ATOM 769 N N . THR A 1 107 ? -34.222 3.003 47.338 1.00 96.38 107 THR A N 1
ATOM 770 C CA . THR A 1 107 ? -33.278 3.914 46.668 1.00 96.38 107 THR A CA 1
ATOM 771 C C . THR A 1 107 ? -32.043 3.174 46.160 1.00 96.38 107 THR A C 1
ATOM 773 O O . THR A 1 107 ? -31.613 3.418 45.031 1.00 96.38 107 THR A O 1
ATOM 776 N N . ILE A 1 108 ? -31.517 2.206 46.917 1.00 95.50 108 ILE A N 1
ATOM 777 C CA . ILE A 1 108 ? -30.411 1.340 46.484 1.00 95.50 108 ILE A CA 1
ATOM 778 C C . ILE A 1 108 ? -30.829 0.504 45.270 1.00 95.50 108 ILE A C 1
ATOM 780 O O . ILE A 1 108 ? -30.069 0.397 44.304 1.00 95.50 108 ILE A O 1
ATOM 784 N N . ALA A 1 109 ? -32.032 -0.074 45.277 1.00 95.69 109 ALA A N 1
ATOM 785 C CA . ALA A 1 109 ? -32.547 -0.845 44.148 1.00 95.69 109 ALA A CA 1
ATOM 786 C C . ALA A 1 109 ? -32.692 0.020 42.884 1.00 95.69 109 ALA A C 1
ATOM 788 O O . ALA A 1 109 ? -32.270 -0.394 41.799 1.00 95.69 109 ALA A O 1
ATOM 789 N N . ALA A 1 110 ? -33.222 1.239 43.023 1.00 95.88 110 ALA A N 1
ATOM 790 C CA . ALA A 1 110 ? -33.321 2.200 41.928 1.00 95.88 110 ALA A CA 1
ATOM 791 C C . ALA A 1 110 ? -31.935 2.591 41.386 1.00 95.88 110 ALA A C 1
ATOM 793 O O . ALA A 1 110 ? -31.708 2.520 40.177 1.00 95.88 110 ALA A O 1
ATOM 794 N N . ALA A 1 111 ? -30.983 2.904 42.270 1.00 94.88 111 ALA A N 1
ATOM 795 C CA . ALA A 1 111 ? -29.612 3.241 41.895 1.00 94.88 111 ALA A CA 1
ATO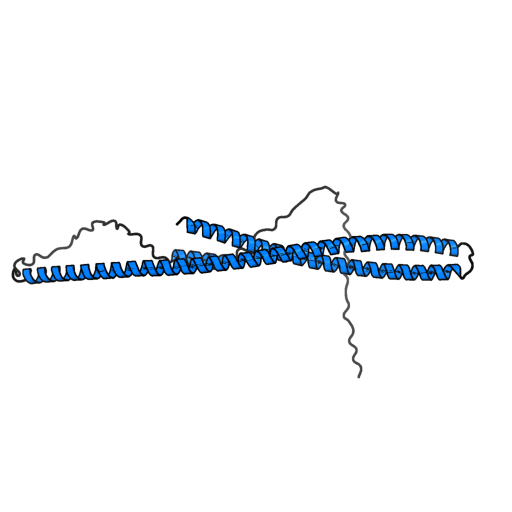M 796 C C . ALA A 1 111 ? -28.904 2.083 41.171 1.00 94.88 111 ALA A C 1
ATOM 798 O O . ALA A 1 111 ? -28.233 2.297 40.162 1.00 94.88 111 ALA A O 1
ATOM 799 N N . ARG A 1 112 ? -29.092 0.835 41.625 1.00 95.62 112 ARG A N 1
ATOM 800 C CA . ARG A 1 112 ? -28.554 -0.360 40.948 1.00 95.62 112 ARG A CA 1
ATOM 801 C C . ARG A 1 112 ? -29.142 -0.537 39.552 1.00 95.62 112 ARG A C 1
ATOM 803 O O . ARG A 1 112 ? -28.401 -0.826 38.614 1.00 95.62 112 ARG A O 1
ATOM 810 N N . LYS A 1 113 ? -30.457 -0.350 39.398 1.00 96.25 113 LYS A N 1
ATOM 811 C CA . LYS A 1 113 ? -31.136 -0.440 38.097 1.00 96.25 113 LYS A CA 1
ATOM 812 C C . LYS A 1 113 ? -30.618 0.619 37.125 1.00 96.25 113 LYS A C 1
ATOM 814 O O . LYS A 1 113 ? -30.361 0.301 35.965 1.00 96.25 113 LYS A O 1
ATOM 819 N N . GLU A 1 114 ? -30.435 1.845 37.599 1.00 95.56 114 GLU A N 1
ATOM 820 C CA . GLU A 1 114 ? -29.913 2.934 36.777 1.00 95.56 114 GLU A CA 1
ATOM 821 C C . GLU A 1 114 ? -28.442 2.722 36.402 1.00 95.56 114 GLU A C 1
ATOM 823 O O . GLU A 1 114 ? -28.072 2.862 35.239 1.00 95.56 114 GLU A O 1
ATOM 828 N N . ASN A 1 115 ? -27.614 2.250 37.338 1.00 94.44 115 ASN A N 1
ATOM 829 C CA . ASN A 1 115 ? -26.223 1.897 37.053 1.00 94.44 115 ASN A CA 1
ATOM 830 C C . ASN A 1 115 ? -26.121 0.801 35.978 1.00 94.44 115 ASN A C 1
ATOM 832 O O . ASN A 1 115 ? -25.324 0.913 35.049 1.00 94.44 115 ASN A O 1
ATOM 836 N N . LEU A 1 116 ? -26.974 -0.228 36.046 1.00 94.38 116 LEU A N 1
ATOM 837 C CA . LEU A 1 116 ? -27.038 -1.273 35.020 1.00 94.38 116 LEU A CA 1
ATOM 838 C C . LEU A 1 116 ? -27.427 -0.719 33.644 1.00 94.38 116 LEU A C 1
ATOM 840 O O . LEU A 1 116 ? -26.862 -1.148 32.639 1.00 94.38 116 LEU A O 1
ATOM 844 N N . ARG A 1 117 ? -28.369 0.230 33.577 1.00 94.25 117 ARG A N 1
ATOM 845 C CA . ARG A 1 117 ? -28.737 0.893 32.316 1.00 94.25 117 ARG A CA 1
ATOM 846 C C . ARG A 1 117 ? -27.589 1.727 31.763 1.00 94.25 117 ARG A C 1
ATOM 848 O O . ARG A 1 117 ? -27.258 1.570 30.592 1.00 94.25 117 ARG A O 1
ATOM 855 N N . SER A 1 118 ? -26.957 2.539 32.607 1.00 94.19 118 SER A N 1
ATOM 856 C CA . SER A 1 118 ? -25.796 3.350 32.236 1.00 94.19 118 SER A CA 1
ATOM 857 C C . SER A 1 118 ? -24.652 2.475 31.712 1.00 94.19 118 SER A C 1
ATOM 859 O O . SER A 1 118 ? -24.154 2.706 30.611 1.00 94.19 118 SER A O 1
ATOM 861 N N . ARG A 1 119 ? -24.328 1.379 32.413 1.00 91.75 119 ARG A N 1
ATOM 862 C CA . ARG A 1 119 ? -23.334 0.390 31.963 1.00 91.75 119 ARG A CA 1
ATOM 863 C C . ARG A 1 119 ? -23.664 -0.196 30.594 1.00 91.75 119 ARG A C 1
ATOM 865 O O . ARG A 1 119 ? -22.803 -0.199 29.723 1.00 91.75 119 ARG A O 1
ATOM 872 N N . ARG A 1 120 ? -24.910 -0.627 30.371 1.00 90.75 120 ARG A N 1
ATOM 873 C CA . ARG A 1 120 ? -25.350 -1.128 29.056 1.00 90.75 120 ARG A CA 1
ATOM 874 C C . ARG A 1 120 ? -25.230 -0.058 27.966 1.00 90.75 120 ARG A C 1
ATOM 876 O O . ARG A 1 120 ? -24.822 -0.369 26.849 1.00 90.75 120 ARG A O 1
ATOM 883 N N . GLY A 1 121 ? -25.555 1.195 28.282 1.00 92.69 121 GLY A N 1
ATOM 884 C CA . GLY A 1 121 ? -25.376 2.333 27.378 1.00 92.69 121 GLY A CA 1
ATOM 885 C C . GLY A 1 121 ? -23.917 2.504 26.957 1.00 92.69 121 GLY A C 1
ATOM 886 O O . GLY A 1 121 ? -23.623 2.519 25.763 1.00 92.69 121 GLY A O 1
ATOM 887 N N . VAL A 1 122 ? -22.996 2.520 27.923 1.00 91.25 122 VAL A N 1
ATOM 888 C CA . VAL A 1 122 ? -21.550 2.585 27.659 1.00 91.25 122 VAL A CA 1
ATOM 889 C C . VAL A 1 122 ? -21.087 1.383 26.837 1.00 91.25 122 VAL A C 1
ATOM 891 O O . VAL A 1 122 ? -20.415 1.560 25.826 1.00 91.25 122 VAL A O 1
ATOM 894 N N . ASP A 1 123 ? -21.497 0.166 27.198 1.00 89.25 123 ASP A N 1
ATOM 895 C CA . ASP A 1 123 ? -21.104 -1.047 26.479 1.00 89.25 123 ASP A CA 1
ATOM 896 C C . ASP A 1 123 ? -21.522 -1.020 25.005 1.00 89.25 123 ASP A C 1
ATOM 898 O O . ASP A 1 123 ? -20.720 -1.362 24.131 1.00 89.25 123 ASP A O 1
ATOM 902 N N . THR A 1 124 ? -22.751 -0.580 24.720 1.00 90.50 124 THR A N 1
ATOM 903 C CA . THR A 1 124 ? -23.244 -0.440 23.340 1.00 90.50 124 THR A CA 1
ATOM 904 C C . THR A 1 124 ? -22.546 0.682 22.575 1.00 90.50 124 THR A C 1
ATOM 906 O O . THR A 1 124 ? -22.304 0.522 21.379 1.00 90.50 124 THR A O 1
ATOM 909 N N . GLY A 1 125 ? -22.201 1.789 23.240 1.00 92.38 125 GLY A N 1
ATOM 910 C CA . GLY A 1 125 ? -21.416 2.875 22.653 1.00 92.38 125 GLY A CA 1
ATOM 911 C C . GLY A 1 125 ? -20.009 2.418 22.272 1.00 92.38 125 GLY A C 1
ATOM 912 O O . GLY A 1 125 ? -19.603 2.574 21.124 1.00 92.38 125 GLY A O 1
ATOM 913 N N . VAL A 1 126 ? -19.307 1.756 23.197 1.00 89.69 126 VAL A N 1
ATOM 914 C CA . VAL A 1 126 ? -17.972 1.188 22.948 1.00 89.69 126 VAL A CA 1
ATOM 915 C C . VAL A 1 126 ? -18.026 0.151 21.828 1.00 89.69 126 VAL A C 1
ATOM 917 O O . VAL A 1 126 ? -17.150 0.138 20.974 1.00 89.69 126 VAL A O 1
ATOM 920 N N . ARG A 1 127 ? -19.049 -0.715 21.800 1.00 87.19 127 ARG A N 1
ATOM 921 C CA . ARG A 1 127 ? -19.196 -1.714 20.730 1.00 87.19 127 ARG A CA 1
ATOM 922 C C . ARG A 1 127 ? -19.321 -1.052 19.357 1.00 87.19 127 ARG A C 1
ATOM 924 O O . ARG A 1 127 ? -18.572 -1.415 18.462 1.00 87.19 127 ARG A O 1
ATOM 931 N N . ARG A 1 128 ? -20.199 -0.052 19.221 1.00 90.94 128 ARG A N 1
ATOM 932 C CA . ARG A 1 128 ? -20.368 0.691 17.963 1.00 90.94 128 ARG A CA 1
ATOM 933 C C . ARG A 1 128 ? -19.084 1.391 17.521 1.00 90.94 128 ARG A C 1
ATOM 935 O O . ARG A 1 128 ? -18.719 1.267 16.362 1.00 90.94 128 ARG A O 1
ATOM 942 N N . ALA A 1 129 ? -18.387 2.060 18.439 1.00 89.69 129 ALA A N 1
ATOM 943 C CA . ALA A 1 129 ? -17.126 2.729 18.122 1.00 89.69 129 ALA A CA 1
ATOM 944 C C . ALA A 1 129 ? -16.042 1.742 17.652 1.00 89.69 129 ALA A C 1
ATOM 946 O O . ALA A 1 129 ? -15.300 2.034 16.718 1.00 89.69 129 ALA A O 1
ATOM 947 N N . VAL A 1 130 ? -15.967 0.559 18.272 1.00 89.12 130 VAL A N 1
ATOM 948 C CA . VAL A 1 130 ? -15.033 -0.497 17.856 1.00 89.12 130 VAL A CA 1
ATOM 949 C C . VAL A 1 130 ? -15.411 -1.063 16.489 1.00 89.12 130 VAL A C 1
ATOM 951 O O . VAL A 1 130 ? -14.531 -1.205 15.650 1.00 89.12 130 VAL A O 1
ATOM 954 N N . ASP A 1 131 ? -16.688 -1.365 16.241 1.00 89.50 131 ASP A N 1
ATOM 955 C CA . ASP A 1 131 ? -17.125 -1.876 14.935 1.00 89.50 131 ASP A CA 1
ATOM 956 C C . ASP A 1 131 ? -16.872 -0.846 13.813 1.00 89.50 131 ASP A C 1
ATOM 958 O O . ASP A 1 131 ? -16.410 -1.223 12.740 1.00 89.50 131 ASP A O 1
ATOM 962 N N . GLU A 1 132 ? -17.084 0.450 14.071 1.00 93.50 132 GLU A N 1
ATOM 963 C CA . GLU A 1 132 ? -16.754 1.528 13.126 1.00 93.50 132 GLU A CA 1
ATOM 964 C C . GLU A 1 132 ? -15.246 1.615 12.855 1.00 93.50 132 GLU A C 1
ATOM 966 O O . GLU A 1 132 ? -14.823 1.744 11.707 1.00 93.50 132 GLU A O 1
ATOM 971 N N . TYR A 1 133 ? -14.418 1.520 13.899 1.00 90.81 133 TYR A N 1
ATOM 972 C CA . TYR A 1 133 ? -12.966 1.525 13.739 1.00 90.81 133 TYR A CA 1
ATOM 973 C C . TYR A 1 133 ? -12.472 0.308 12.946 1.00 90.81 133 TYR A C 1
ATOM 975 O O . TYR A 1 133 ? -11.602 0.445 12.093 1.00 90.81 133 TYR A O 1
ATOM 983 N N . VAL A 1 134 ? -13.038 -0.876 13.193 1.00 91.44 134 VAL A N 1
ATOM 984 C CA . VAL A 1 134 ? -12.695 -2.101 12.455 1.00 91.44 134 VAL A CA 1
ATOM 985 C C . VAL A 1 134 ? -13.098 -1.996 10.986 1.00 91.44 134 VAL A C 1
ATOM 987 O O . VAL A 1 134 ? -12.334 -2.443 10.136 1.00 91.44 134 VAL A O 1
ATOM 990 N N . ALA A 1 135 ? -14.246 -1.384 10.680 1.00 92.62 135 ALA A N 1
ATOM 991 C CA . ALA A 1 135 ? -14.648 -1.122 9.300 1.00 92.62 135 ALA A CA 1
ATOM 992 C C . ALA A 1 135 ? -13.632 -0.211 8.591 1.00 92.62 135 ALA A C 1
ATOM 994 O O . ALA A 1 135 ? -13.080 -0.608 7.572 1.00 92.62 135 ALA A O 1
ATOM 995 N N . LYS A 1 136 ? -13.280 0.931 9.204 1.00 94.38 136 LYS A N 1
ATOM 996 C CA . LYS A 1 136 ? -12.256 1.848 8.667 1.00 94.38 136 LYS A CA 1
ATOM 997 C C . LYS A 1 136 ? -10.908 1.159 8.461 1.00 94.38 136 LYS A C 1
ATOM 999 O O . LYS A 1 136 ? -10.280 1.331 7.426 1.00 94.38 136 LYS A O 1
ATOM 1004 N N . LEU A 1 137 ? -10.485 0.346 9.429 1.00 92.88 137 LEU A N 1
ATOM 1005 C CA . LEU A 1 137 ? -9.249 -0.427 9.332 1.00 92.88 137 LEU A CA 1
ATOM 1006 C C . LEU A 1 137 ? -9.292 -1.434 8.170 1.00 92.88 137 LEU A C 1
ATOM 1008 O O . LEU A 1 137 ? -8.261 -1.700 7.555 1.00 92.88 137 LEU A O 1
ATOM 1012 N N . GLY A 1 138 ? -10.467 -2.007 7.898 1.00 93.00 138 GLY A N 1
ATOM 1013 C CA . GLY A 1 138 ? -10.720 -2.871 6.748 1.00 93.00 138 GLY A CA 1
ATOM 1014 C C . GLY A 1 138 ? -10.559 -2.124 5.428 1.00 93.00 138 GLY A C 1
ATOM 1015 O O . GLY A 1 138 ? -9.770 -2.564 4.596 1.00 93.00 138 GLY A O 1
ATOM 1016 N N . ASP A 1 139 ? -11.218 -0.972 5.291 1.00 94.94 139 ASP A N 1
ATOM 1017 C CA . ASP A 1 139 ? -11.144 -0.122 4.096 1.00 94.94 139 ASP A CA 1
ATOM 1018 C C . ASP A 1 139 ? -9.699 0.337 3.823 1.00 94.94 139 ASP A C 1
ATOM 1020 O O . ASP A 1 139 ? -9.198 0.243 2.704 1.00 94.94 139 ASP A O 1
ATOM 1024 N N . GLU A 1 140 ? -8.980 0.775 4.862 1.00 94.69 140 GLU A N 1
ATOM 1025 C CA . GLU A 1 140 ? -7.570 1.176 4.759 1.00 94.69 140 GLU A CA 1
ATOM 1026 C C . GLU A 1 140 ? -6.669 0.001 4.359 1.00 94.69 140 GLU A C 1
ATOM 1028 O O . GLU A 1 140 ? -5.753 0.164 3.554 1.00 94.69 140 GLU A O 1
ATOM 1033 N N . LYS A 1 141 ? -6.916 -1.198 4.902 1.00 94.25 141 LYS A N 1
ATOM 1034 C CA . LYS A 1 141 ? -6.172 -2.404 4.525 1.00 94.25 141 LYS A CA 1
ATOM 1035 C C . LYS A 1 141 ? -6.411 -2.759 3.056 1.00 94.25 141 LYS A C 1
ATOM 1037 O O . LYS A 1 141 ? -5.448 -3.084 2.369 1.00 94.25 141 LYS A O 1
ATOM 1042 N N . GLU A 1 142 ? -7.658 -2.718 2.594 1.00 95.19 142 GLU A N 1
ATOM 1043 C CA . GLU A 1 142 ? -8.011 -3.020 1.203 1.00 95.19 142 GLU A CA 1
ATOM 1044 C C . GLU A 1 142 ? -7.383 -2.004 0.240 1.00 95.19 142 GLU A C 1
ATOM 1046 O O . GLU A 1 142 ? -6.777 -2.398 -0.755 1.00 95.19 142 GLU A O 1
ATOM 1051 N N . SER A 1 143 ? -7.417 -0.712 0.589 1.00 96.44 143 SER A N 1
ATOM 1052 C CA . SER A 1 143 ? -6.736 0.345 -0.168 1.00 96.44 143 SER A CA 1
ATOM 1053 C C . SER A 1 143 ? -5.229 0.097 -0.267 1.00 96.44 143 SER A C 1
ATOM 1055 O O . SER A 1 143 ? -4.669 0.164 -1.356 1.00 96.44 143 SER A O 1
ATOM 1057 N N . LEU A 1 144 ? -4.564 -0.249 0.840 1.00 95.31 144 LEU A N 1
ATOM 1058 C CA . LEU A 1 144 ? -3.127 -0.554 0.836 1.00 95.31 144 LEU A CA 1
ATOM 1059 C C . LEU A 1 144 ? -2.794 -1.824 0.039 1.00 95.31 144 LEU A C 1
ATOM 1061 O O . LEU A 1 144 ? -1.731 -1.906 -0.574 1.00 95.31 144 LEU A O 1
ATOM 1065 N N . GLU A 1 145 ? -3.674 -2.829 0.056 1.00 95.44 145 GLU A N 1
ATOM 1066 C CA . GLU A 1 145 ? -3.530 -4.044 -0.753 1.00 95.44 145 GLU A CA 1
ATOM 1067 C C . GLU A 1 145 ? -3.657 -3.732 -2.254 1.00 95.44 145 GLU A C 1
ATOM 1069 O O . GLU A 1 145 ? -2.881 -4.269 -3.050 1.00 95.44 145 GLU A O 1
ATOM 1074 N N . ALA A 1 146 ? -4.563 -2.825 -2.633 1.00 96.94 146 ALA A N 1
ATOM 1075 C CA . ALA A 1 146 ? -4.689 -2.332 -4.002 1.00 96.94 146 ALA A CA 1
ATOM 1076 C C . ALA A 1 146 ? -3.447 -1.539 -4.447 1.00 96.94 146 ALA A C 1
ATOM 1078 O O . ALA A 1 146 ? -2.872 -1.854 -5.492 1.00 96.94 146 ALA A O 1
ATOM 1079 N N . ASP A 1 147 ? -2.976 -0.596 -3.624 1.00 95.62 147 ASP A N 1
ATOM 1080 C CA . ASP A 1 147 ? -1.781 0.209 -3.910 1.00 95.62 147 ASP A CA 1
ATOM 1081 C C . ASP A 1 147 ? -0.533 -0.671 -4.071 1.00 95.62 147 ASP A C 1
ATOM 1083 O O . ASP A 1 147 ? 0.279 -0.466 -4.979 1.00 95.62 147 ASP A O 1
ATOM 1087 N N . LEU A 1 148 ? -0.374 -1.686 -3.211 1.00 96.00 148 LEU A N 1
ATOM 1088 C CA . LEU A 1 148 ? 0.730 -2.641 -3.304 1.00 96.00 148 LEU A CA 1
ATOM 1089 C C . LEU A 1 148 ? 0.660 -3.446 -4.606 1.00 96.00 148 LEU A C 1
ATOM 1091 O O . LEU A 1 148 ? 1.686 -3.641 -5.258 1.00 96.00 148 LEU A O 1
ATOM 1095 N N . ALA A 1 149 ? -0.530 -3.904 -5.002 1.00 96.38 149 ALA A N 1
ATOM 1096 C CA . ALA A 1 149 ? -0.711 -4.640 -6.250 1.00 96.38 149 ALA A CA 1
ATOM 1097 C C . ALA A 1 149 ? -0.364 -3.783 -7.478 1.00 96.38 149 ALA A C 1
ATOM 1099 O O . ALA A 1 149 ? 0.260 -4.285 -8.413 1.00 96.38 149 ALA A O 1
ATOM 1100 N N . GLU A 1 150 ? -0.724 -2.499 -7.469 1.00 96.44 150 GLU A N 1
ATOM 1101 C CA . GLU A 1 150 ? -0.339 -1.551 -8.516 1.00 96.44 150 GLU A CA 1
ATOM 1102 C C . GLU A 1 150 ? 1.182 -1.358 -8.572 1.00 96.44 150 GLU A C 1
ATOM 1104 O O . GLU A 1 150 ? 1.775 -1.464 -9.643 1.00 96.44 150 GLU A O 1
ATOM 1109 N N . HIS A 1 151 ? 1.842 -1.187 -7.422 1.00 93.56 151 HIS A N 1
ATOM 1110 C CA . HIS A 1 151 ? 3.299 -1.015 -7.377 1.00 93.56 151 HIS A CA 1
ATOM 1111 C C . HIS A 1 151 ? 4.055 -2.262 -7.826 1.00 93.56 151 HIS A C 1
ATOM 1113 O O . HIS A 1 151 ? 5.093 -2.149 -8.470 1.00 93.56 151 HIS A O 1
ATOM 1119 N N . LEU A 1 152 ? 3.540 -3.457 -7.533 1.00 96.50 152 LEU A N 1
ATOM 1120 C CA . LEU A 1 152 ? 4.122 -4.701 -8.036 1.00 96.50 152 LEU A CA 1
ATOM 1121 C C . LEU A 1 152 ? 4.020 -4.812 -9.562 1.00 96.50 152 LEU A C 1
ATOM 1123 O O . LEU A 1 152 ? 4.952 -5.310 -10.189 1.00 96.50 152 LEU A O 1
ATOM 1127 N N . ARG A 1 153 ? 2.923 -4.330 -10.163 1.00 97.25 153 ARG A N 1
ATOM 1128 C CA . ARG A 1 153 ? 2.797 -4.251 -11.629 1.00 97.25 153 ARG A CA 1
ATOM 1129 C C . ARG A 1 153 ? 3.772 -3.237 -12.211 1.00 97.25 153 ARG A C 1
ATOM 1131 O O . ARG A 1 153 ? 4.487 -3.572 -13.141 1.00 97.25 153 ARG A O 1
ATOM 1138 N N . PHE A 1 154 ? 3.866 -2.055 -11.609 1.00 97.38 154 PHE A N 1
ATOM 1139 C CA . PHE A 1 154 ? 4.809 -1.030 -12.048 1.00 97.38 154 PHE A CA 1
ATOM 1140 C C . PHE A 1 154 ? 6.268 -1.514 -11.992 1.00 97.38 154 PHE A C 1
ATOM 1142 O O . PHE A 1 154 ? 7.007 -1.349 -12.957 1.00 97.38 154 PHE A O 1
ATOM 1149 N N . ILE A 1 155 ? 6.670 -2.192 -10.907 1.00 96.94 155 ILE A N 1
ATOM 1150 C CA . ILE A 1 155 ? 7.993 -2.832 -10.802 1.00 96.94 155 ILE A CA 1
ATOM 1151 C C . ILE A 1 155 ? 8.198 -3.836 -11.939 1.00 96.94 155 ILE A C 1
ATOM 1153 O O . ILE A 1 155 ? 9.244 -3.823 -12.577 1.00 96.94 155 ILE A O 1
ATOM 1157 N N . HIS A 1 156 ? 7.205 -4.684 -12.212 1.00 97.50 156 HIS A N 1
ATOM 1158 C CA . HIS A 1 156 ? 7.291 -5.652 -13.300 1.00 97.50 156 HIS A CA 1
ATOM 1159 C C . HIS A 1 156 ? 7.477 -4.975 -14.666 1.00 97.50 156 HIS A C 1
ATOM 1161 O O . HIS A 1 156 ? 8.341 -5.385 -15.440 1.00 97.50 156 HIS A O 1
ATOM 1167 N N . ASP A 1 157 ? 6.718 -3.917 -14.948 1.00 97.31 157 ASP A N 1
ATOM 1168 C CA . ASP A 1 157 ? 6.816 -3.170 -16.203 1.00 97.31 157 ASP A CA 1
ATOM 1169 C C . ASP A 1 157 ? 8.200 -2.514 -16.363 1.00 97.31 157 ASP A C 1
ATOM 1171 O O . ASP A 1 157 ? 8.783 -2.553 -17.452 1.00 97.31 157 ASP A O 1
ATOM 1175 N N . LEU A 1 158 ? 8.769 -1.979 -15.274 1.00 95.69 158 LEU A N 1
ATOM 1176 C CA . LEU A 1 158 ? 10.138 -1.453 -15.246 1.00 95.69 158 LEU A CA 1
ATOM 1177 C C . LEU A 1 158 ? 11.185 -2.551 -15.465 1.00 95.69 158 LEU A C 1
ATOM 1179 O O . LEU A 1 158 ? 12.118 -2.363 -16.243 1.00 95.69 158 LEU A O 1
ATOM 1183 N N . GLU A 1 159 ? 11.035 -3.713 -14.826 1.00 95.62 159 GLU A N 1
ATOM 1184 C CA . GLU A 1 159 ? 11.942 -4.852 -15.005 1.00 95.62 159 GLU A CA 1
ATOM 1185 C C . GLU A 1 159 ? 11.945 -5.341 -16.457 1.00 95.62 159 GLU A C 1
ATOM 1187 O O . GLU A 1 159 ? 13.014 -5.544 -17.040 1.00 95.62 159 GLU A O 1
ATOM 1192 N N . VAL A 1 160 ? 10.761 -5.488 -17.061 1.00 97.06 160 VAL A N 1
ATOM 1193 C CA . VAL A 1 160 ? 10.604 -5.892 -18.465 1.00 97.06 160 VAL A CA 1
ATOM 1194 C C . VAL A 1 160 ? 11.209 -4.845 -19.399 1.00 97.06 160 VAL A C 1
ATOM 1196 O O . VAL A 1 160 ? 11.987 -5.200 -20.288 1.00 97.06 160 VAL A O 1
ATOM 1199 N N . SER A 1 161 ? 10.920 -3.563 -19.168 1.00 95.00 161 SER A N 1
ATOM 1200 C CA . SER A 1 161 ? 11.468 -2.458 -19.965 1.00 95.00 161 SER A CA 1
ATOM 1201 C C . SER A 1 161 ? 12.994 -2.399 -19.866 1.00 95.00 161 SER A C 1
ATOM 1203 O O . SER A 1 161 ? 13.682 -2.340 -20.884 1.00 95.00 161 SER A O 1
ATOM 1205 N N . GLY A 1 162 ? 13.546 -2.524 -18.656 1.00 94.38 162 GLY A N 1
ATOM 1206 C CA . GLY A 1 162 ? 14.988 -2.545 -18.424 1.00 94.38 162 GLY A CA 1
ATOM 1207 C C . GLY A 1 162 ? 15.682 -3.743 -19.077 1.00 94.38 162 GLY A C 1
ATOM 1208 O O . GLY A 1 162 ? 16.791 -3.606 -19.593 1.00 94.38 162 GLY A O 1
ATOM 1209 N N . ILE A 1 163 ? 15.046 -4.922 -19.107 1.00 94.88 163 ILE A N 1
ATOM 1210 C CA . ILE A 1 163 ? 15.560 -6.070 -19.873 1.00 94.88 163 ILE A CA 1
ATOM 1211 C C . ILE A 1 163 ? 15.605 -5.733 -21.367 1.00 94.88 163 ILE A C 1
ATOM 1213 O O . ILE A 1 163 ? 16.629 -5.987 -22.000 1.00 94.88 163 ILE A O 1
ATOM 1217 N N . GLY A 1 164 ? 14.539 -5.140 -21.913 1.00 94.25 164 GLY A N 1
ATOM 1218 C CA . GLY A 1 164 ? 14.470 -4.723 -23.316 1.00 94.25 164 GLY A CA 1
ATOM 1219 C C . GLY A 1 164 ? 15.611 -3.780 -23.705 1.00 94.25 164 GLY A C 1
ATOM 1220 O O . GLY A 1 164 ? 16.388 -4.094 -24.606 1.00 94.25 164 GLY A O 1
ATOM 1221 N N . VAL A 1 165 ? 15.788 -2.692 -22.951 1.00 93.38 165 VAL A N 1
ATOM 1222 C CA . VAL A 1 165 ? 16.846 -1.692 -23.190 1.00 93.38 165 VAL A CA 1
ATOM 1223 C C . VAL A 1 165 ? 18.246 -2.319 -23.110 1.00 93.38 165 VAL A C 1
ATOM 1225 O O . VAL A 1 165 ? 19.096 -2.065 -23.964 1.00 93.38 165 VAL A O 1
ATOM 1228 N N . ARG A 1 166 ? 18.505 -3.204 -22.135 1.00 92.69 166 ARG A N 1
ATOM 1229 C CA . ARG A 1 166 ? 19.807 -3.893 -22.016 1.00 92.69 166 ARG A CA 1
ATOM 1230 C C . ARG A 1 166 ? 20.092 -4.843 -23.181 1.00 92.69 166 ARG A C 1
ATOM 1232 O O . ARG A 1 166 ? 21.249 -4.967 -23.598 1.00 92.69 166 ARG A O 1
ATOM 1239 N N . LEU A 1 167 ? 19.069 -5.521 -23.706 1.00 94.38 167 LEU A N 1
ATOM 1240 C CA . LEU A 1 167 ? 19.205 -6.370 -24.892 1.00 94.38 167 LEU A CA 1
ATOM 1241 C C . LEU A 1 167 ? 19.537 -5.531 -26.131 1.00 94.38 167 LEU A C 1
ATOM 1243 O O . LEU A 1 167 ? 20.470 -5.877 -26.858 1.00 94.38 167 LEU A O 1
ATOM 1247 N N . GLU A 1 168 ? 18.845 -4.406 -26.326 1.00 93.25 168 GLU A N 1
ATOM 1248 C CA . GLU A 1 168 ? 19.132 -3.454 -27.408 1.00 93.25 168 GLU A CA 1
ATOM 1249 C C . GLU A 1 168 ? 20.547 -2.882 -27.302 1.00 93.25 168 GLU A C 1
ATOM 1251 O O . GLU A 1 168 ? 21.285 -2.877 -28.286 1.00 93.25 168 GLU A O 1
ATOM 1256 N N . MET A 1 169 ? 20.976 -2.489 -26.101 1.00 91.94 169 MET A N 1
ATOM 1257 C CA . MET A 1 169 ? 22.334 -1.999 -25.859 1.00 91.94 169 MET A CA 1
ATOM 1258 C C . MET A 1 169 ? 23.390 -3.062 -26.197 1.00 91.94 169 MET A C 1
ATOM 1260 O O . MET A 1 169 ? 24.395 -2.758 -26.837 1.00 91.94 169 MET A O 1
ATOM 1264 N N . THR A 1 170 ? 23.152 -4.323 -25.825 1.00 92.31 170 THR A N 1
ATOM 1265 C CA . THR A 1 170 ? 24.072 -5.434 -26.124 1.00 92.31 170 THR A CA 1
ATOM 1266 C C . THR A 1 170 ? 24.181 -5.684 -27.631 1.00 92.31 170 THR A C 1
ATOM 1268 O O . THR A 1 170 ? 25.286 -5.862 -28.151 1.00 92.31 170 THR A O 1
ATOM 1271 N N . ALA A 1 171 ? 23.051 -5.662 -28.345 1.00 91.50 171 ALA A N 1
ATOM 1272 C CA . ALA A 1 171 ? 23.020 -5.781 -29.801 1.00 91.50 171 ALA A CA 1
ATOM 1273 C C . ALA A 1 171 ? 23.714 -4.588 -30.484 1.00 91.50 171 ALA A C 1
ATOM 1275 O O . ALA A 1 171 ? 24.528 -4.782 -31.388 1.00 91.50 171 ALA A O 1
ATOM 1276 N N . GLY A 1 172 ? 23.468 -3.368 -29.999 1.00 89.12 172 GLY A N 1
ATOM 1277 C CA . GLY A 1 172 ? 24.124 -2.150 -30.470 1.00 89.12 172 GLY A CA 1
ATOM 1278 C C . GLY A 1 172 ? 25.641 -2.191 -30.276 1.00 89.12 172 GLY A C 1
ATOM 1279 O O . GLY A 1 172 ? 26.389 -1.911 -31.208 1.00 89.12 172 GLY A O 1
ATOM 1280 N N . HIS A 1 173 ? 26.127 -2.627 -29.109 1.00 89.75 173 HIS A N 1
ATOM 1281 C CA . HIS A 1 173 ? 27.565 -2.794 -28.850 1.00 89.75 173 HIS A CA 1
ATOM 1282 C C . HIS A 1 173 ? 28.213 -3.837 -29.755 1.00 89.75 173 HIS A C 1
ATOM 1284 O O . HIS A 1 173 ? 29.349 -3.644 -30.189 1.00 89.75 173 HIS A O 1
ATOM 1290 N N . HIS A 1 174 ? 27.516 -4.937 -30.048 1.00 90.69 174 HIS A N 1
ATOM 1291 C CA . HIS A 1 174 ? 27.997 -5.919 -31.017 1.00 90.69 174 HIS A CA 1
ATOM 1292 C C . HIS A 1 174 ? 28.159 -5.281 -32.399 1.00 90.69 174 HIS A C 1
ATOM 1294 O O . HIS A 1 174 ? 29.218 -5.404 -33.013 1.00 90.69 174 HIS A O 1
ATOM 1300 N N . HIS A 1 175 ? 27.148 -4.534 -32.842 1.00 88.00 175 HIS A N 1
ATOM 1301 C CA . HIS A 1 175 ? 27.163 -3.872 -34.139 1.00 88.00 175 HIS A CA 1
ATOM 1302 C C . HIS A 1 175 ? 28.265 -2.806 -34.251 1.00 88.00 175 HIS A C 1
ATOM 1304 O O . HIS A 1 175 ? 28.997 -2.779 -35.239 1.00 88.00 175 HIS A O 1
ATOM 1310 N N . VAL A 1 176 ? 28.469 -1.995 -33.205 1.00 88.62 176 VAL A N 1
ATOM 1311 C CA . VAL A 1 176 ? 29.577 -1.025 -33.139 1.00 88.62 176 VAL A CA 1
ATOM 1312 C C . VAL A 1 176 ? 30.926 -1.727 -33.304 1.00 88.62 176 VAL A C 1
ATOM 1314 O O . VAL A 1 176 ? 31.724 -1.315 -34.142 1.00 88.62 176 VAL A O 1
ATOM 1317 N N . ARG A 1 177 ? 31.172 -2.828 -32.580 1.00 88.75 177 ARG A N 1
ATOM 1318 C CA . ARG A 1 177 ? 32.436 -3.585 -32.687 1.00 88.75 177 ARG A CA 1
ATOM 1319 C C . ARG A 1 177 ? 32.650 -4.173 -34.083 1.00 88.75 177 ARG A C 1
ATOM 1321 O O . ARG A 1 177 ? 33.776 -4.184 -34.583 1.00 88.75 177 ARG A O 1
ATOM 1328 N N . GLU A 1 178 ? 31.590 -4.662 -34.725 1.00 88.00 178 GLU A N 1
ATOM 1329 C CA . GLU A 1 178 ? 31.659 -5.136 -36.111 1.00 88.00 178 GLU A CA 1
ATOM 1330 C C . GLU A 1 178 ? 32.043 -4.000 -37.065 1.00 88.00 178 GLU A C 1
ATOM 1332 O O . GLU A 1 178 ? 32.972 -4.155 -37.867 1.00 88.00 178 GLU A O 1
ATOM 1337 N N . MET A 1 179 ? 31.378 -2.847 -36.953 1.00 84.88 179 MET A N 1
ATOM 1338 C CA . MET A 1 179 ? 31.645 -1.669 -37.779 1.00 84.88 179 MET A CA 1
ATOM 1339 C C . MET A 1 179 ? 33.048 -1.102 -37.561 1.00 84.88 179 MET A C 1
ATOM 1341 O O . MET A 1 179 ? 33.728 -0.771 -38.533 1.00 84.88 179 MET A O 1
ATOM 1345 N N . GLU A 1 180 ? 33.535 -1.054 -36.323 1.00 86.06 180 GLU A N 1
ATOM 1346 C CA . GLU A 1 180 ? 34.919 -0.685 -36.009 1.00 86.06 180 GLU A CA 1
ATOM 1347 C C . GLU A 1 180 ? 35.912 -1.625 -36.709 1.00 86.06 180 GLU A C 1
ATOM 1349 O O . GLU A 1 180 ? 36.871 -1.169 -37.340 1.00 86.06 180 GLU A O 1
ATOM 1354 N N . GLY A 1 181 ? 35.643 -2.935 -36.689 1.00 87.00 181 GLY A N 1
ATOM 1355 C CA . GLY A 1 181 ? 36.435 -3.936 -37.402 1.00 87.00 181 GLY A CA 1
ATOM 1356 C C . GLY A 1 181 ? 36.413 -3.753 -38.925 1.00 87.00 181 GLY A C 1
ATOM 1357 O O . GLY A 1 181 ? 37.458 -3.839 -39.576 1.00 87.00 181 GLY A O 1
ATOM 1358 N N . HIS A 1 182 ? 35.247 -3.464 -39.512 1.00 82.94 182 HIS A N 1
ATOM 1359 C CA . HIS A 1 182 ? 35.120 -3.145 -40.939 1.00 82.94 182 HIS A CA 1
ATOM 1360 C C . HIS A 1 182 ? 35.881 -1.870 -41.311 1.00 82.94 182 HIS A C 1
ATOM 1362 O O . HIS A 1 182 ? 36.658 -1.881 -42.268 1.00 82.94 182 HIS A O 1
ATOM 1368 N N . THR A 1 183 ? 35.730 -0.811 -40.520 1.00 83.06 183 THR A N 1
ATOM 1369 C CA . THR A 1 183 ? 36.426 0.468 -40.703 1.00 83.06 183 THR A CA 1
ATOM 1370 C C . THR A 1 183 ? 37.937 0.280 -40.644 1.00 83.06 183 THR A C 1
ATOM 1372 O O . THR A 1 183 ? 38.664 0.782 -41.500 1.00 83.06 183 THR A O 1
ATOM 1375 N N . HIS A 1 184 ? 38.428 -0.488 -39.669 1.00 83.56 184 HIS A N 1
ATOM 1376 C CA . HIS A 1 184 ? 39.851 -0.777 -39.534 1.00 83.56 184 HIS A CA 1
ATOM 1377 C C . HIS A 1 184 ? 40.400 -1.522 -40.760 1.00 83.56 184 HIS A C 1
ATOM 1379 O O . HIS A 1 184 ? 41.427 -1.126 -41.312 1.00 83.56 184 HIS A O 1
ATOM 1385 N N . ARG A 1 185 ? 39.685 -2.543 -41.258 1.00 82.94 185 ARG A N 1
ATOM 1386 C CA . ARG A 1 185 ? 40.070 -3.266 -42.485 1.00 82.94 185 ARG A CA 1
ATOM 1387 C C . ARG A 1 185 ? 40.108 -2.354 -43.716 1.00 82.94 185 ARG A C 1
ATOM 1389 O O . ARG A 1 185 ? 41.060 -2.433 -44.488 1.00 82.94 185 ARG A O 1
ATOM 1396 N N . LEU A 1 186 ? 39.126 -1.466 -43.879 1.00 79.06 186 LEU A N 1
ATOM 1397 C CA . LEU A 1 186 ? 39.072 -0.514 -44.998 1.00 79.06 186 LEU A CA 1
ATOM 1398 C C . LEU A 1 186 ? 40.207 0.517 -44.949 1.00 79.06 186 LEU A C 1
ATOM 1400 O O . LEU A 1 186 ? 40.779 0.846 -45.991 1.00 79.06 186 LEU A O 1
ATOM 1404 N N . LYS A 1 187 ? 40.570 0.984 -43.746 1.00 78.75 187 LYS A N 1
ATOM 1405 C CA . LYS A 1 187 ? 41.714 1.884 -43.522 1.00 78.75 187 LYS A CA 1
ATOM 1406 C C . LYS A 1 187 ? 43.044 1.225 -43.895 1.00 78.75 187 LYS A C 1
ATOM 1408 O O . LYS A 1 187 ? 43.902 1.875 -44.483 1.00 78.75 187 LYS A O 1
ATOM 1413 N N . MET A 1 188 ? 43.199 -0.067 -43.605 1.00 79.00 188 MET A N 1
ATOM 1414 C CA . MET A 1 188 ? 44.401 -0.829 -43.965 1.00 79.00 188 MET A CA 1
ATOM 1415 C C . MET A 1 188 ? 44.446 -1.218 -45.456 1.00 79.00 188 MET A C 1
ATOM 1417 O O . MET A 1 188 ? 45.529 -1.379 -46.011 1.00 79.00 188 MET A O 1
ATOM 1421 N N . GLY A 1 189 ? 43.29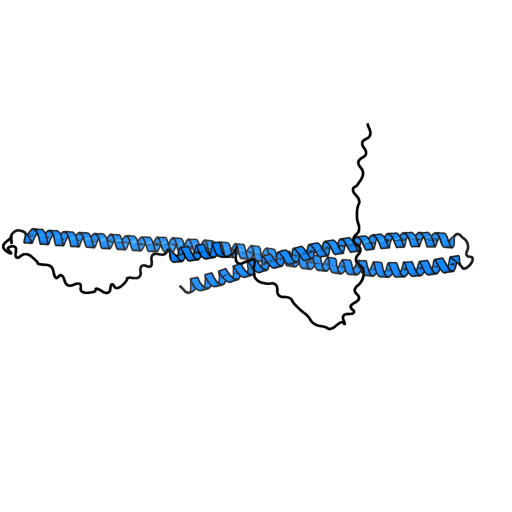0 -1.339 -46.120 1.00 70.75 189 GLY A N 1
ATOM 1422 C CA . GLY A 1 189 ? 43.139 -1.876 -47.481 1.00 70.75 189 GLY A CA 1
ATOM 1423 C C . GLY A 1 189 ? 43.269 -0.901 -48.663 1.00 70.75 189 GLY A C 1
ATOM 1424 O O . GLY A 1 189 ? 42.880 -1.281 -49.760 1.00 70.75 189 GLY A O 1
ATOM 1425 N N . HIS A 1 190 ? 43.789 0.322 -48.481 1.00 59.59 190 HIS A N 1
ATOM 1426 C CA . HIS A 1 190 ? 43.927 1.343 -49.551 1.00 59.59 190 HIS A CA 1
ATOM 1427 C C . HIS A 1 190 ? 42.610 1.613 -50.314 1.00 59.59 190 HIS A C 1
ATOM 1429 O O . HIS A 1 190 ? 42.561 1.607 -51.542 1.00 59.59 190 HIS A O 1
ATOM 1435 N N . SER A 1 191 ? 41.532 1.848 -49.566 1.00 58.72 191 SER A N 1
ATOM 1436 C CA . SER A 1 191 ? 40.206 2.169 -50.112 1.00 58.72 191 SER A CA 1
ATOM 1437 C C . SER A 1 191 ? 40.069 3.664 -50.443 1.00 58.72 191 SER A C 1
ATOM 1439 O O . SER A 1 191 ? 40.673 4.502 -49.767 1.00 58.72 191 SER A O 1
ATOM 1441 N N . ASP A 1 192 ? 39.226 4.005 -51.426 1.00 58.72 192 ASP A N 1
ATOM 1442 C CA . ASP A 1 192 ? 38.819 5.385 -51.741 1.00 58.72 192 ASP A CA 1
ATOM 1443 C C . ASP A 1 192 ? 38.349 6.143 -50.487 1.00 58.72 192 ASP A C 1
ATOM 1445 O O . ASP A 1 192 ? 37.536 5.643 -49.707 1.00 58.72 192 ASP A O 1
ATOM 1449 N N . ARG A 1 193 ? 38.837 7.380 -50.306 1.00 59.75 193 ARG A N 1
ATOM 1450 C CA . ARG A 1 193 ? 38.654 8.209 -49.092 1.00 59.75 193 ARG A CA 1
ATOM 1451 C C . ARG A 1 193 ? 37.199 8.486 -48.685 1.00 59.75 193 ARG A C 1
ATOM 1453 O O . ARG A 1 193 ? 36.985 8.873 -47.545 1.00 59.75 193 ARG A O 1
ATOM 1460 N N . GLN A 1 194 ? 36.221 8.289 -49.571 1.00 59.16 194 GLN A N 1
ATOM 1461 C CA . GLN A 1 194 ? 34.804 8.575 -49.299 1.00 59.16 194 GLN A CA 1
ATOM 1462 C C . GLN A 1 194 ? 34.074 7.450 -48.542 1.00 59.16 194 GLN A C 1
ATOM 1464 O O . GLN A 1 194 ? 33.155 7.728 -47.780 1.00 59.16 194 GLN A O 1
ATOM 1469 N N . VAL A 1 195 ? 34.485 6.185 -48.700 1.00 62.06 195 VAL A N 1
ATOM 1470 C CA . VAL A 1 195 ? 33.851 5.043 -48.005 1.00 62.06 195 VAL A CA 1
ATOM 1471 C C . VAL A 1 195 ? 34.114 5.058 -46.485 1.00 62.06 195 VAL A C 1
ATOM 1473 O O . VAL A 1 195 ? 33.188 4.778 -45.729 1.00 62.06 195 VAL A O 1
ATOM 1476 N N . PRO A 1 196 ? 35.317 5.423 -45.994 1.00 68.19 196 PRO A N 1
ATOM 1477 C CA . PRO A 1 196 ? 35.577 5.565 -44.562 1.00 68.19 196 PRO A CA 1
ATOM 1478 C C . PRO A 1 196 ? 34.730 6.636 -43.859 1.00 68.19 196 PRO A C 1
ATOM 1480 O O . PRO A 1 196 ? 34.377 6.444 -42.703 1.00 68.19 196 PRO A O 1
ATOM 1483 N N . GLU A 1 197 ? 34.393 7.740 -44.531 1.00 73.81 197 GLU A N 1
ATOM 1484 C CA . GLU A 1 197 ? 33.713 8.882 -43.899 1.00 73.81 197 GLU A CA 1
ATOM 1485 C C . GLU A 1 197 ? 32.236 8.591 -43.585 1.00 73.81 197 GLU A C 1
ATOM 1487 O O . GLU A 1 197 ? 31.750 8.956 -42.515 1.00 73.81 197 GLU A O 1
ATOM 1492 N N . LEU A 1 198 ? 31.544 7.863 -44.471 1.00 74.69 198 LEU A N 1
ATOM 1493 C CA . LEU A 1 198 ? 30.165 7.414 -44.239 1.00 74.69 198 LEU A CA 1
ATOM 1494 C C . LEU A 1 198 ? 30.092 6.431 -43.059 1.00 74.69 198 LEU A C 1
ATOM 1496 O O . LEU A 1 198 ? 29.272 6.590 -42.162 1.00 74.69 198 LEU A O 1
ATOM 1500 N N . VAL A 1 199 ? 31.019 5.472 -43.009 1.00 78.75 199 VAL A N 1
ATOM 1501 C CA . VAL A 1 199 ? 31.096 4.472 -41.930 1.00 78.75 199 VAL A CA 1
ATOM 1502 C C . VAL A 1 199 ? 31.453 5.125 -40.583 1.00 78.75 199 VAL A C 1
ATOM 1504 O O . VAL A 1 199 ? 30.974 4.700 -39.534 1.00 78.75 199 VAL A O 1
ATOM 1507 N N . GLU A 1 200 ? 32.260 6.191 -40.588 1.00 80.81 200 GLU A N 1
ATOM 1508 C CA . GLU A 1 200 ? 32.564 6.991 -39.393 1.00 80.81 200 GLU A CA 1
ATOM 1509 C C . GLU A 1 200 ? 31.391 7.869 -38.919 1.00 80.81 200 GLU A C 1
ATOM 1511 O O . GLU A 1 200 ? 31.337 8.228 -37.739 1.00 80.81 200 GLU A O 1
ATOM 1516 N N . ALA A 1 201 ? 30.463 8.251 -39.800 1.00 84.19 201 ALA A N 1
ATOM 1517 C CA . ALA A 1 201 ? 29.223 8.922 -39.406 1.00 84.19 201 ALA A CA 1
ATOM 1518 C C . ALA A 1 201 ? 28.268 7.939 -38.711 1.00 84.19 201 ALA A C 1
ATOM 1520 O O . ALA A 1 201 ? 27.865 8.192 -37.578 1.00 84.19 201 ALA A O 1
ATOM 1521 N N . ASP A 1 202 ? 28.037 6.773 -39.318 1.00 84.31 202 ASP A N 1
ATOM 1522 C CA . ASP A 1 202 ? 27.191 5.714 -38.751 1.00 84.31 202 ASP A CA 1
ATOM 1523 C C . ASP A 1 202 ? 27.703 5.237 -37.377 1.00 84.31 202 ASP A C 1
ATOM 1525 O O . ASP A 1 202 ? 26.927 5.023 -36.445 1.00 84.31 202 ASP A O 1
ATOM 1529 N N . LEU A 1 203 ? 29.028 5.133 -37.201 1.00 85.88 203 LEU A N 1
ATOM 1530 C CA . LEU A 1 203 ? 29.641 4.816 -35.905 1.00 85.88 203 LEU A CA 1
ATOM 1531 C C . LEU A 1 203 ? 29.341 5.868 -34.830 1.00 85.88 203 LEU A C 1
ATOM 1533 O O . LEU A 1 203 ? 29.103 5.508 -33.676 1.00 85.88 203 LEU A O 1
ATOM 1537 N N . ARG A 1 204 ? 29.351 7.159 -35.183 1.00 87.88 204 ARG A N 1
ATOM 1538 C CA . ARG A 1 204 ? 29.024 8.243 -34.242 1.00 87.88 204 ARG A CA 1
ATOM 1539 C C . ARG A 1 204 ? 27.552 8.208 -33.845 1.00 87.88 204 ARG A C 1
ATOM 1541 O O . ARG A 1 204 ? 27.247 8.366 -32.664 1.00 87.88 204 ARG A O 1
ATOM 1548 N N . ASP A 1 205 ? 26.662 7.934 -34.792 1.00 88.44 205 ASP A N 1
ATOM 1549 C CA . ASP A 1 205 ? 25.231 7.788 -34.520 1.00 88.44 205 ASP A CA 1
ATOM 1550 C C . ASP A 1 205 ? 24.958 6.578 -33.610 1.00 88.44 205 ASP A C 1
ATOM 1552 O O . ASP A 1 205 ? 24.211 6.675 -32.631 1.00 88.44 205 ASP A O 1
ATOM 1556 N N . LEU A 1 206 ? 25.639 5.452 -33.840 1.00 87.31 206 LEU A N 1
ATOM 1557 C CA . LEU A 1 206 ? 25.563 4.280 -32.963 1.00 87.31 206 LEU A CA 1
ATOM 1558 C C . LEU A 1 206 ? 26.125 4.543 -31.556 1.00 87.31 206 LEU A C 1
ATOM 1560 O O . LEU A 1 206 ? 25.570 4.076 -30.563 1.00 87.31 206 LEU A O 1
ATOM 1564 N N . GLN A 1 207 ? 27.198 5.323 -31.434 1.00 88.00 207 GLN A N 1
ATOM 1565 C CA . GLN A 1 207 ? 27.714 5.740 -30.127 1.00 88.00 207 GLN A CA 1
ATOM 1566 C C . GLN A 1 207 ? 26.728 6.660 -29.393 1.00 88.00 207 GLN A C 1
ATOM 1568 O O . GLN A 1 207 ? 26.513 6.493 -28.190 1.00 88.00 207 GLN A O 1
ATOM 1573 N N . HIS A 1 208 ? 26.076 7.583 -30.105 1.00 91.69 208 HIS A N 1
ATOM 1574 C CA . HIS A 1 208 ? 25.024 8.428 -29.539 1.00 91.69 208 HIS A CA 1
ATOM 1575 C C . HIS A 1 208 ? 23.823 7.612 -29.057 1.00 91.69 208 HIS A C 1
ATOM 1577 O O . HIS A 1 208 ? 23.364 7.809 -27.931 1.00 91.69 208 HIS A O 1
ATOM 1583 N N . THR A 1 209 ? 23.339 6.666 -29.863 1.00 90.38 209 THR A N 1
ATOM 1584 C CA . THR A 1 209 ? 22.245 5.774 -29.448 1.00 90.38 209 THR A CA 1
ATOM 1585 C C . THR A 1 209 ? 22.645 4.917 -28.246 1.00 90.38 209 THR A C 1
ATOM 1587 O O . THR A 1 209 ? 21.869 4.827 -27.299 1.00 90.38 209 THR A O 1
ATOM 1590 N N . SER A 1 210 ? 23.874 4.390 -28.197 1.00 90.38 210 SER A N 1
ATOM 1591 C CA . SER A 1 210 ? 24.386 3.688 -27.012 1.00 90.38 210 SER A CA 1
ATOM 1592 C C . SER A 1 210 ? 24.403 4.574 -25.765 1.00 90.38 210 SER A C 1
ATOM 1594 O O . SER A 1 210 ? 24.053 4.098 -24.689 1.00 90.38 210 SER A O 1
ATOM 1596 N N . SER A 1 211 ? 24.813 5.840 -25.882 1.00 92.62 211 SER A N 1
ATOM 1597 C CA . SER A 1 211 ? 24.797 6.775 -24.750 1.00 92.62 211 SER A CA 1
ATOM 1598 C C . SER A 1 211 ? 23.372 7.043 -24.263 1.00 92.62 211 SER A C 1
ATOM 1600 O O . SER A 1 211 ? 23.142 7.131 -23.059 1.00 92.62 211 SER A O 1
ATOM 1602 N N . ASN A 1 212 ? 22.411 7.149 -25.185 1.00 94.19 212 ASN A N 1
ATOM 1603 C CA . ASN A 1 212 ? 21.004 7.353 -24.848 1.00 94.19 212 ASN A CA 1
ATOM 1604 C C . ASN A 1 212 ? 20.402 6.120 -24.158 1.00 94.19 212 ASN A C 1
ATOM 1606 O O . ASN A 1 212 ? 19.732 6.267 -23.141 1.00 94.19 212 ASN A O 1
ATOM 1610 N N . LEU A 1 213 ? 20.678 4.910 -24.657 1.00 92.31 213 LEU A N 1
ATOM 1611 C CA . LEU A 1 213 ? 20.232 3.657 -24.030 1.00 92.31 213 LEU A CA 1
ATOM 1612 C C . LEU A 1 213 ? 20.849 3.466 -22.636 1.00 92.31 213 LEU A C 1
ATOM 1614 O O . LEU A 1 213 ? 20.195 2.958 -21.726 1.00 92.31 213 LEU A O 1
ATOM 1618 N N . GLN A 1 214 ? 22.096 3.904 -22.442 1.00 93.00 214 GLN A N 1
ATOM 1619 C CA . GLN A 1 214 ? 22.744 3.874 -21.133 1.00 93.00 214 GLN A CA 1
ATOM 1620 C C . GLN A 1 214 ? 22.081 4.844 -20.145 1.00 93.00 214 GLN A C 1
ATOM 1622 O O . GLN A 1 214 ? 21.851 4.465 -18.999 1.00 93.00 214 GLN A O 1
ATOM 1627 N N . ALA A 1 215 ? 21.729 6.055 -20.589 1.00 94.62 215 ALA A N 1
ATOM 1628 C CA . ALA A 1 215 ? 20.961 6.997 -19.775 1.00 94.62 215 ALA A CA 1
ATOM 1629 C C . ALA A 1 215 ? 19.586 6.417 -19.401 1.00 94.62 215 ALA A C 1
ATOM 1631 O O . ALA A 1 215 ? 19.255 6.358 -18.225 1.00 94.62 215 ALA A O 1
ATOM 1632 N N . GLN A 1 216 ? 18.856 5.860 -20.374 1.00 94.19 216 GLN A N 1
ATOM 1633 C CA . GLN A 1 216 ? 17.572 5.191 -20.126 1.00 94.19 216 GLN A CA 1
ATOM 1634 C C . GLN A 1 216 ? 17.689 4.019 -19.145 1.00 94.19 216 GLN A C 1
ATOM 1636 O O . GLN A 1 216 ? 16.797 3.805 -18.332 1.00 94.19 216 GLN A O 1
ATOM 1641 N N . THR A 1 217 ? 18.781 3.252 -19.205 1.00 94.19 217 THR A N 1
ATOM 1642 C CA . THR A 1 217 ? 19.021 2.160 -18.251 1.00 94.19 217 THR A CA 1
ATOM 1643 C C . THR A 1 217 ? 19.199 2.703 -16.836 1.00 94.19 217 THR A C 1
ATOM 1645 O O . THR A 1 217 ? 18.611 2.152 -15.912 1.00 94.19 217 THR A O 1
ATOM 1648 N N . SER A 1 218 ? 19.965 3.788 -16.676 1.00 95.12 218 SER A N 1
ATOM 1649 C CA . SER A 1 218 ? 20.151 4.453 -15.381 1.00 95.12 218 SER A CA 1
ATOM 1650 C C . SER A 1 218 ? 18.827 4.972 -14.824 1.00 95.12 218 SER A C 1
ATOM 1652 O O . SER A 1 218 ? 18.521 4.714 -13.666 1.00 95.12 218 SER A O 1
ATOM 1654 N N . ASP A 1 219 ? 18.023 5.636 -15.657 1.00 96.12 219 ASP A N 1
ATOM 1655 C CA . ASP A 1 219 ? 16.723 6.176 -15.249 1.00 96.12 219 ASP A CA 1
ATOM 1656 C C . ASP A 1 219 ? 15.774 5.051 -14.787 1.00 96.12 219 ASP A C 1
ATOM 1658 O O . ASP A 1 219 ? 15.148 5.149 -13.735 1.00 96.12 219 ASP A O 1
ATOM 1662 N N . ILE A 1 220 ? 15.723 3.930 -15.523 1.00 95.56 220 ILE A N 1
ATOM 1663 C CA . ILE A 1 220 ? 14.911 2.759 -15.144 1.00 95.56 220 ILE A CA 1
ATOM 1664 C C . ILE A 1 220 ? 15.411 2.132 -13.835 1.00 95.56 220 ILE A C 1
ATOM 1666 O O . ILE A 1 220 ? 14.603 1.662 -13.034 1.00 95.56 220 ILE A O 1
ATOM 1670 N N . GLU A 1 221 ? 16.725 2.073 -13.611 1.00 95.06 221 GLU A N 1
ATOM 1671 C CA . GLU A 1 221 ? 17.302 1.535 -12.374 1.00 95.06 221 GLU A CA 1
ATOM 1672 C C . GLU A 1 221 ? 16.972 2.414 -11.158 1.00 95.06 221 GLU A C 1
ATOM 1674 O O . GLU A 1 221 ? 16.627 1.877 -10.098 1.00 95.06 221 GLU A O 1
ATOM 1679 N N . ASP A 1 222 ? 17.006 3.737 -11.322 1.00 97.19 222 ASP A N 1
ATOM 1680 C CA . ASP A 1 222 ? 16.610 4.698 -10.290 1.00 97.19 222 ASP A CA 1
ATOM 1681 C C . ASP A 1 222 ? 15.111 4.575 -9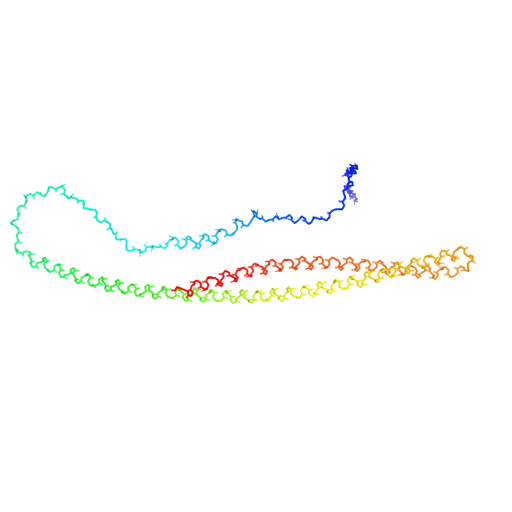.961 1.00 97.19 222 ASP A C 1
ATOM 1683 O O . ASP A 1 222 ? 14.745 4.415 -8.788 1.00 97.19 222 ASP A O 1
ATOM 1687 N N . ASP A 1 223 ? 14.250 4.529 -10.984 1.00 96.50 223 ASP A N 1
ATOM 1688 C CA . ASP A 1 223 ? 12.804 4.324 -10.831 1.00 96.50 223 ASP A CA 1
ATOM 1689 C C . ASP A 1 223 ? 12.489 2.978 -10.154 1.00 96.50 223 ASP A C 1
ATOM 1691 O O . ASP A 1 223 ? 11.624 2.888 -9.274 1.00 96.50 223 ASP A O 1
ATOM 1695 N N . LEU A 1 224 ? 13.218 1.915 -10.516 1.00 95.50 224 LEU A N 1
ATOM 1696 C CA . LEU A 1 224 ? 13.074 0.593 -9.907 1.00 95.50 224 LEU A CA 1
ATOM 1697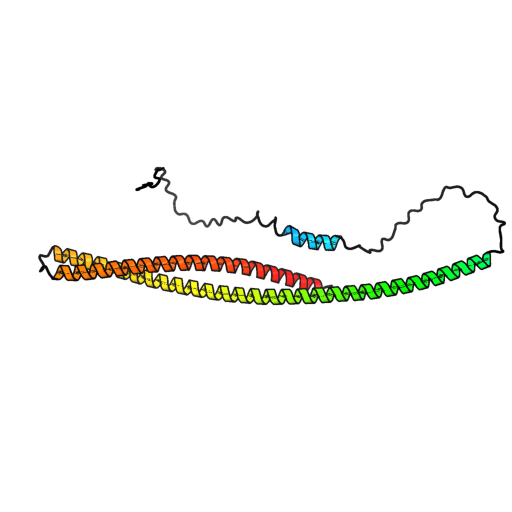 C C . LEU A 1 224 ? 13.441 0.637 -8.420 1.00 95.50 224 LEU A C 1
ATOM 1699 O O . LEU A 1 224 ? 12.742 0.045 -7.592 1.00 95.50 224 LEU A O 1
ATOM 1703 N N . HIS A 1 225 ? 14.516 1.342 -8.064 1.00 96.38 225 HIS A N 1
ATOM 1704 C CA . HIS A 1 225 ? 14.938 1.480 -6.676 1.00 96.38 225 HIS A CA 1
ATOM 1705 C C . HIS A 1 225 ? 13.908 2.257 -5.842 1.00 96.38 225 HIS A C 1
ATOM 1707 O O . HIS A 1 225 ? 13.562 1.843 -4.727 1.00 96.38 225 HIS A O 1
ATOM 1713 N N . GLU A 1 226 ? 13.357 3.344 -6.386 1.00 96.62 226 GLU A N 1
ATOM 1714 C CA . GLU A 1 226 ? 12.289 4.104 -5.735 1.00 96.62 226 GLU A CA 1
ATOM 1715 C C . GLU A 1 226 ? 11.018 3.257 -5.556 1.00 96.62 226 GLU A C 1
ATOM 1717 O O . GLU A 1 226 ? 10.451 3.197 -4.455 1.00 96.62 226 GLU A O 1
ATOM 1722 N N . ALA A 1 227 ? 10.607 2.531 -6.597 1.00 94.38 227 ALA A N 1
ATOM 1723 C CA . ALA A 1 227 ? 9.442 1.655 -6.556 1.00 94.38 227 ALA A CA 1
ATOM 1724 C C . ALA A 1 227 ? 9.604 0.528 -5.521 1.00 94.38 227 ALA A C 1
ATOM 1726 O O . ALA A 1 227 ? 8.679 0.256 -4.747 1.00 94.38 227 ALA A O 1
ATOM 1727 N N . GLN A 1 228 ? 10.789 -0.086 -5.434 1.00 94.75 228 GLN A N 1
ATOM 1728 C CA . GLN A 1 228 ? 11.108 -1.099 -4.421 1.00 94.75 228 GLN A CA 1
ATOM 1729 C C . GLN A 1 228 ? 11.029 -0.533 -2.999 1.00 94.75 228 GLN A C 1
ATOM 1731 O O . GLN A 1 228 ? 10.424 -1.151 -2.119 1.00 94.75 228 GLN A O 1
ATOM 1736 N N . LYS A 1 229 ? 11.562 0.671 -2.768 1.00 97.19 229 LYS A N 1
ATOM 1737 C CA . LYS A 1 229 ? 11.468 1.347 -1.466 1.00 97.19 229 LYS A CA 1
ATOM 1738 C C . LYS A 1 229 ? 10.015 1.622 -1.073 1.00 97.19 229 LYS A C 1
ATOM 1740 O O . LYS A 1 229 ? 9.634 1.432 0.087 1.00 97.19 229 LYS A O 1
ATOM 1745 N N . LYS A 1 230 ? 9.183 2.042 -2.030 1.00 95.75 230 LYS A N 1
ATOM 1746 C CA . LYS A 1 230 ? 7.753 2.270 -1.796 1.00 95.75 230 LYS A CA 1
ATOM 1747 C C . LYS A 1 230 ? 7.004 0.965 -1.520 1.00 95.75 230 LYS A C 1
ATOM 1749 O O . LYS A 1 230 ? 6.214 0.930 -0.576 1.00 95.75 230 LYS A O 1
ATOM 1754 N N . ARG A 1 231 ? 7.318 -0.121 -2.239 1.00 96.50 231 ARG A N 1
ATOM 1755 C CA . ARG A 1 231 ? 6.802 -1.474 -1.959 1.00 96.50 231 ARG A CA 1
ATOM 1756 C C . ARG A 1 231 ? 7.077 -1.880 -0.513 1.00 96.50 231 ARG A C 1
ATOM 1758 O O . ARG A 1 231 ? 6.150 -2.244 0.202 1.00 96.50 231 ARG A O 1
ATOM 1765 N N . GLU A 1 232 ? 8.322 -1.763 -0.056 1.00 96.50 232 GLU A N 1
ATOM 1766 C CA . GLU A 1 232 ? 8.690 -2.111 1.323 1.00 96.50 232 GLU A CA 1
ATOM 1767 C C . GLU A 1 232 ? 7.953 -1.263 2.368 1.00 96.50 232 GLU A C 1
ATOM 1769 O O . GLU A 1 232 ? 7.580 -1.762 3.432 1.00 96.50 232 GLU A O 1
ATOM 1774 N N . SER A 1 233 ? 7.743 0.027 2.090 1.00 96.88 233 SER A N 1
ATOM 1775 C CA . SER A 1 233 ? 6.963 0.903 2.967 1.00 96.88 233 SER A CA 1
ATOM 1776 C C . SER A 1 233 ? 5.506 0.445 3.069 1.00 96.88 233 SER A C 1
ATOM 1778 O O . SER A 1 233 ? 4.967 0.353 4.174 1.00 96.88 233 SER A O 1
ATOM 1780 N N . LEU A 1 234 ? 4.879 0.126 1.931 1.00 95.12 234 LEU A N 1
ATOM 1781 C CA . LEU A 1 234 ? 3.504 -0.373 1.879 1.00 95.12 234 LEU A CA 1
ATOM 1782 C C . LEU A 1 234 ? 3.376 -1.723 2.591 1.00 95.12 234 LEU A C 1
ATOM 1784 O O . LEU A 1 234 ? 2.474 -1.898 3.402 1.00 95.12 234 LEU A O 1
ATOM 1788 N N . GLU A 1 235 ? 4.308 -2.653 2.375 1.00 95.88 235 GLU A N 1
ATOM 1789 C CA . GLU A 1 235 ? 4.323 -3.954 3.055 1.00 95.88 235 GLU A CA 1
ATOM 1790 C C . GLU A 1 235 ? 4.430 -3.816 4.580 1.00 95.88 235 GLU A C 1
ATOM 1792 O O . GLU A 1 235 ? 3.736 -4.523 5.320 1.00 95.88 235 GLU A O 1
ATOM 1797 N N . LYS A 1 236 ? 5.258 -2.883 5.071 1.00 96.88 236 LYS A N 1
ATOM 1798 C CA . LYS A 1 236 ? 5.376 -2.591 6.508 1.00 96.88 236 LYS A CA 1
ATOM 1799 C C . LYS A 1 236 ? 4.059 -2.079 7.078 1.00 96.88 236 LYS A C 1
ATOM 1801 O O . LYS A 1 236 ? 3.586 -2.636 8.072 1.00 96.88 236 LYS A O 1
ATOM 1806 N N . GLU A 1 237 ? 3.445 -1.085 6.444 1.00 95.50 237 GLU A N 1
ATOM 1807 C CA . GLU A 1 237 ? 2.164 -0.532 6.899 1.00 95.50 237 GLU A CA 1
ATOM 1808 C C . GLU A 1 237 ? 1.061 -1.599 6.861 1.00 95.50 237 GLU A C 1
ATOM 1810 O O . GLU A 1 237 ? 0.341 -1.815 7.834 1.00 95.50 237 GLU A O 1
ATOM 1815 N N . LEU A 1 238 ? 0.995 -2.377 5.787 1.00 94.19 238 LEU A N 1
ATOM 1816 C CA . LEU A 1 238 ? 0.021 -3.446 5.613 1.00 94.19 238 LEU A CA 1
ATOM 1817 C C . LEU A 1 238 ? 0.200 -4.550 6.671 1.00 94.19 238 LEU A C 1
ATOM 1819 O O . LEU A 1 238 ? -0.778 -5.033 7.251 1.00 94.19 238 LEU A O 1
ATOM 1823 N N . SER A 1 239 ? 1.442 -4.910 7.010 1.00 94.81 239 SER A N 1
ATOM 1824 C CA . SER A 1 239 ? 1.728 -5.840 8.110 1.00 94.81 239 SER A CA 1
ATOM 1825 C C . SER A 1 239 ? 1.232 -5.306 9.461 1.00 94.81 239 SER A C 1
ATOM 1827 O O . SER A 1 239 ? 0.660 -6.060 10.256 1.00 94.81 239 SER A O 1
ATOM 1829 N N . HIS A 1 240 ? 1.375 -3.997 9.697 1.00 94.56 240 HIS A N 1
ATOM 1830 C CA . HIS A 1 240 ? 0.870 -3.333 10.891 1.00 94.56 240 HIS A CA 1
ATOM 1831 C C . HIS A 1 240 ? -0.663 -3.390 10.946 1.00 94.56 240 HIS A C 1
ATOM 1833 O O . HIS A 1 240 ? -1.230 -3.823 11.954 1.00 94.56 240 HIS A O 1
ATOM 1839 N N . ARG A 1 241 ? -1.341 -3.072 9.838 1.00 92.25 241 ARG A N 1
ATOM 1840 C CA . ARG A 1 241 ? -2.808 -3.132 9.723 1.00 92.25 241 ARG A CA 1
ATOM 1841 C C . ARG A 1 241 ? -3.355 -4.545 9.908 1.00 92.25 241 ARG A C 1
ATOM 1843 O O . ARG A 1 241 ? -4.297 -4.739 10.678 1.00 92.25 241 ARG A O 1
ATOM 1850 N N . ARG A 1 242 ? -2.720 -5.556 9.302 1.00 92.62 242 ARG A N 1
ATOM 1851 C CA . ARG A 1 242 ? -3.058 -6.979 9.506 1.00 92.62 242 ARG A CA 1
ATOM 1852 C C . ARG A 1 242 ? -2.945 -7.381 10.977 1.00 92.62 242 ARG A C 1
ATOM 1854 O O . ARG A 1 242 ? -3.825 -8.069 11.493 1.00 92.62 242 ARG A O 1
ATOM 1861 N N . ARG A 1 243 ? -1.901 -6.921 11.674 1.00 94.75 243 ARG A N 1
ATOM 1862 C CA . ARG A 1 243 ? -1.719 -7.185 13.109 1.00 94.75 243 ARG A CA 1
ATOM 1863 C C . ARG A 1 243 ? -2.821 -6.547 13.952 1.00 94.75 243 ARG A C 1
ATOM 1865 O O . ARG A 1 243 ? -3.357 -7.214 14.834 1.00 94.75 243 ARG A O 1
ATOM 1872 N N . LEU A 1 244 ? -3.164 -5.286 13.687 1.00 93.00 244 LEU A N 1
ATOM 1873 C CA . LEU A 1 244 ? -4.252 -4.602 14.389 1.00 93.00 244 LEU A CA 1
ATOM 1874 C C . LEU A 1 244 ? -5.585 -5.325 14.175 1.00 93.00 244 LEU A C 1
ATOM 1876 O O . LEU A 1 244 ? -6.268 -5.625 15.151 1.00 93.00 244 LEU A O 1
ATOM 1880 N N . SER A 1 245 ? -5.914 -5.685 12.933 1.00 91.88 245 SER A N 1
ATOM 1881 C CA . SER A 1 245 ? -7.135 -6.430 12.602 1.00 91.88 245 SER A CA 1
ATOM 1882 C C . SER A 1 245 ? -7.220 -7.752 13.376 1.00 91.88 245 SER A C 1
ATOM 1884 O O . SER A 1 245 ? -8.231 -8.013 14.026 1.00 91.88 245 SER A O 1
ATOM 1886 N N . ALA A 1 246 ? -6.125 -8.517 13.443 1.00 92.00 246 ALA A N 1
ATOM 1887 C CA . ALA A 1 246 ? -6.080 -9.755 14.222 1.00 92.00 246 ALA A CA 1
ATOM 1888 C C . ALA A 1 246 ? -6.307 -9.531 15.732 1.00 92.00 246 ALA A C 1
ATOM 1890 O O . ALA A 1 246 ? -6.998 -10.322 16.379 1.00 92.00 246 ALA A O 1
ATOM 1891 N N . ILE A 1 247 ? -5.753 -8.454 16.306 1.00 92.19 247 ILE A N 1
ATOM 1892 C CA . ILE A 1 247 ? -5.992 -8.085 17.712 1.00 92.19 247 ILE A CA 1
ATOM 1893 C C . ILE A 1 247 ? -7.478 -7.781 17.929 1.00 92.19 247 ILE A C 1
ATOM 1895 O O . ILE A 1 247 ? -8.074 -8.288 18.883 1.00 92.19 247 ILE A O 1
ATOM 1899 N N . TYR A 1 248 ? -8.095 -7.006 17.036 1.00 88.81 248 TYR A N 1
ATOM 1900 C CA . TYR A 1 248 ? -9.518 -6.685 17.127 1.00 88.81 248 TYR A CA 1
ATOM 1901 C C . TYR A 1 248 ? -10.408 -7.921 17.005 1.00 88.81 248 TYR A C 1
ATOM 1903 O O . TYR A 1 248 ? -11.352 -8.055 17.782 1.00 88.81 248 TYR A O 1
ATOM 1911 N N . ASP A 1 249 ? -10.080 -8.872 16.133 1.00 87.88 249 ASP A N 1
ATOM 1912 C CA . ASP A 1 249 ? -10.827 -10.128 16.014 1.00 87.88 249 ASP A CA 1
ATOM 1913 C C . ASP A 1 249 ? -10.757 -10.976 17.289 1.00 87.88 249 ASP A C 1
ATOM 1915 O O . ASP A 1 249 ? -11.732 -11.627 17.679 1.00 87.88 249 ASP A O 1
ATOM 1919 N N . VAL A 1 250 ? -9.608 -10.986 17.971 1.00 90.00 250 VAL A N 1
ATOM 1920 C CA . VAL A 1 250 ? -9.464 -11.651 19.276 1.00 90.00 250 VAL A CA 1
ATOM 1921 C C . VAL A 1 250 ? -10.294 -10.935 20.342 1.00 90.00 250 VAL A C 1
ATOM 1923 O O . VAL A 1 250 ? -11.027 -11.596 21.077 1.00 90.00 250 VAL A O 1
ATOM 1926 N N . LEU A 1 251 ? -10.236 -9.601 20.405 1.00 86.62 251 LEU A N 1
ATOM 1927 C CA . LEU A 1 251 ? -11.023 -8.800 21.353 1.00 86.62 251 LEU A CA 1
ATOM 1928 C C . LEU A 1 251 ? -12.534 -8.933 21.117 1.00 86.62 251 LEU A C 1
ATOM 1930 O O . LEU A 1 251 ? -13.317 -8.993 22.066 1.00 86.62 251 LEU A O 1
ATOM 1934 N N . LYS A 1 252 ? -12.962 -9.011 19.855 1.00 84.81 252 LYS A N 1
ATOM 1935 C CA . LYS A 1 252 ? -14.367 -9.205 19.485 1.00 84.81 252 LYS A CA 1
ATOM 1936 C C . LYS A 1 252 ? -14.861 -10.582 19.918 1.00 84.81 252 LYS A C 1
ATOM 1938 O O . LYS A 1 252 ? -15.929 -10.680 20.522 1.00 84.81 252 LYS A O 1
ATOM 1943 N N . ARG A 1 253 ? -14.068 -11.633 19.677 1.00 85.00 253 ARG A N 1
ATOM 1944 C CA . ARG A 1 253 ? -14.384 -13.003 20.113 1.00 85.00 253 ARG A CA 1
ATOM 1945 C C . ARG A 1 253 ? -14.420 -13.136 21.631 1.00 85.00 253 ARG A C 1
ATOM 1947 O O . ARG A 1 253 ? -15.380 -13.696 22.149 1.00 85.00 253 ARG A O 1
ATOM 1954 N N . SER A 1 254 ? -13.437 -12.585 22.343 1.00 83.06 254 SER A N 1
ATOM 1955 C CA . SER A 1 254 ? -13.410 -12.648 23.810 1.00 83.06 254 SER A CA 1
ATOM 1956 C C . SER A 1 254 ? -14.605 -11.926 24.430 1.00 83.06 254 SER A C 1
ATOM 1958 O O . SER A 1 254 ? -15.172 -12.399 25.408 1.00 83.06 254 SER A O 1
ATOM 1960 N N . ARG A 1 255 ? -15.061 -10.823 23.833 1.00 75.69 255 ARG A N 1
ATOM 1961 C CA . ARG A 1 255 ? -16.249 -10.104 24.305 1.00 75.69 255 ARG A CA 1
ATOM 1962 C C . ARG A 1 255 ? -17.569 -10.788 23.945 1.00 75.69 255 ARG A C 1
ATOM 1964 O O . ARG A 1 255 ? -18.559 -10.521 24.608 1.00 75.69 255 ARG A O 1
ATOM 1971 N N . ALA A 1 256 ? -17.605 -11.640 22.920 1.00 72.62 256 ALA A N 1
ATOM 1972 C CA . ALA A 1 256 ? -18.787 -12.442 22.591 1.00 72.62 256 ALA A CA 1
ATOM 1973 C C . ALA A 1 256 ? -18.983 -13.630 23.551 1.00 72.62 256 ALA A C 1
ATOM 1975 O O . ALA A 1 256 ? -20.088 -14.154 23.658 1.00 72.62 256 ALA A O 1
ATOM 1976 N N . THR A 1 257 ? -17.920 -14.053 24.242 1.00 63.59 257 THR A N 1
ATOM 1977 C CA . THR A 1 257 ? -17.954 -15.152 25.219 1.00 63.59 257 THR A CA 1
ATOM 1978 C C . THR A 1 257 ? -18.342 -14.732 26.646 1.00 63.59 257 THR A C 1
ATOM 1980 O O . THR A 1 257 ? -18.476 -15.608 27.497 1.00 63.59 257 THR A O 1
ATOM 1983 N N . PHE A 1 258 ? -18.535 -13.433 26.914 1.00 49.78 258 PHE A N 1
ATOM 1984 C CA . PHE A 1 258 ? -18.960 -12.875 28.212 1.00 49.78 258 PHE A CA 1
ATOM 1985 C C . PHE A 1 258 ? -20.295 -12.133 28.095 1.00 49.78 258 PHE A C 1
ATOM 1987 O O . PHE A 1 258 ? -21.038 -12.122 29.103 1.00 49.78 258 PHE A O 1
#

pLDDT: mean 73.11, std 24.41, range [27.62, 97.5]

Organism: Noctiluca scintillans (NCBI:txid2966)

Sequence (258 aa):
SSCLVAPFFLPHAVSSLGSSQVRVSDGVCVRRTYDEQTSALGSSAAASLMDSLRSRPSSTPMRRPCTPTSPSGRASQGSALGSARDAPSLLREAEDAVHAAKRLDLTIAAARKENLRSRRGVDTGVRRAVDEYVAKLGDEKESLEADLAEHLRFIHDLEVSGIGVRLEMTAGHHHVREMEGHTHRLKMGHSDRQVPELVEADLRDLQHTSSNLQAQTSDIEDDLHEAQKKRESLEKELSHRRRLSAIYDVLKRSRATF

Secondary structure (DSSP, 8-state):
-----PPP---------------------------SSTTTTSHHHHHHHHHHHHTS----------------S------S---TTSHHHHHHHHHHHHHHHHHHHHHHHHHHHHHHHHHHHHHHHHHHHHHHHHHHHHHHHHHHHHHHHHHHHHHHHHHHHHHHHHHHHHHHHHHHHHHHHHHHHHHHTT--THHHHHHHHHHHHHHHHHHHHHHHHHHHHHHHHHHHHHHHHHHHHHHHHHHHHHHHHHHHHHHHT-

Radius of gyration: 44.62 Å; chains: 1; bounding box: 91×68×140 Å